Protein AF-G5AET8-F1 (afdb_monomer_lite)

Structure (mmCIF, N/CA/C/O backbone):
data_AF-G5AET8-F1
#
_entry.id   AF-G5AET8-F1
#
loop_
_atom_site.group_PDB
_atom_site.id
_atom_site.type_symbol
_atom_site.label_atom_id
_atom_site.label_alt_id
_atom_site.label_comp_id
_atom_site.label_asym_id
_atom_site.label_entity_id
_atom_site.label_seq_id
_atom_site.pdbx_PDB_ins_code
_atom_site.Cartn_x
_atom_site.Cartn_y
_atom_site.Cartn_z
_atom_site.occupancy
_atom_site.B_iso_or_equiv
_atom_site.auth_seq_id
_atom_site.auth_comp_id
_atom_site.auth_asym_id
_atom_site.auth_atom_id
_atom_site.pdbx_PDB_model_num
ATOM 1 N N . MET A 1 1 ? -3.657 -6.589 -42.536 1.00 40.81 1 MET A N 1
ATOM 2 C CA . MET A 1 1 ? -3.939 -7.760 -41.669 1.00 40.81 1 MET A CA 1
ATOM 3 C C . MET A 1 1 ? -3.856 -7.357 -40.184 1.00 40.81 1 MET A C 1
ATOM 5 O O . MET A 1 1 ? -2.812 -7.554 -39.575 1.00 40.81 1 MET A O 1
ATOM 9 N N . PRO A 1 2 ? -4.898 -6.739 -39.590 1.00 45.25 2 PRO A N 1
ATOM 10 C CA . PRO A 1 2 ? -4.866 -6.228 -38.204 1.00 45.25 2 PRO A CA 1
ATOM 11 C C . PRO A 1 2 ? -5.333 -7.234 -37.127 1.00 45.25 2 PRO A C 1
ATOM 13 O O . PRO A 1 2 ? -5.100 -7.011 -35.943 1.00 45.25 2 PRO A O 1
ATOM 16 N N . GLY A 1 3 ? -5.983 -8.340 -37.514 1.00 39.97 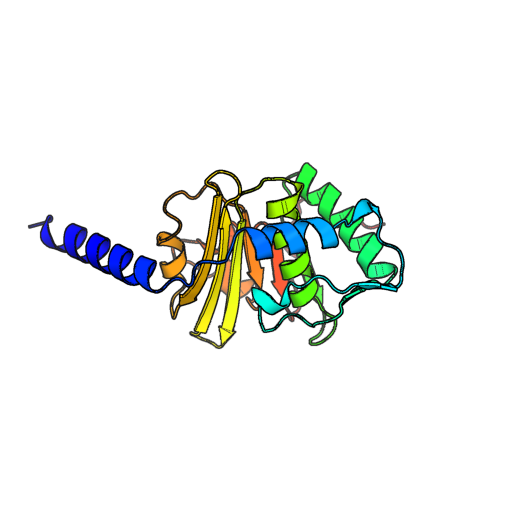3 GLY A N 1
ATOM 17 C CA . GLY A 1 3 ? -6.667 -9.253 -36.582 1.00 39.97 3 GLY A CA 1
ATOM 18 C C . GLY A 1 3 ? -5.764 -10.168 -35.743 1.00 39.97 3 GLY A C 1
ATOM 19 O O . GLY A 1 3 ? -6.129 -10.523 -34.630 1.00 39.97 3 GLY A O 1
ATOM 20 N N . GLN A 1 4 ? -4.559 -10.507 -36.215 1.00 39.38 4 GLN A N 1
ATOM 21 C CA . GLN A 1 4 ? -3.682 -11.471 -35.523 1.00 39.38 4 GLN A CA 1
ATOM 22 C C . GLN A 1 4 ? -2.897 -10.879 -34.339 1.00 39.38 4 GLN A C 1
ATOM 24 O O . GLN A 1 4 ? -2.521 -11.615 -33.429 1.00 39.38 4 GLN A O 1
ATOM 29 N N . LYS A 1 5 ? -2.646 -9.559 -34.318 1.00 43.19 5 LYS A N 1
ATOM 30 C CA . LYS A 1 5 ? -1.964 -8.907 -33.183 1.00 43.19 5 LYS A CA 1
ATOM 31 C C . LYS A 1 5 ? -2.880 -8.798 -31.965 1.00 43.19 5 LYS A C 1
ATOM 33 O O . LYS A 1 5 ? -2.444 -9.115 -30.869 1.00 43.19 5 LYS A O 1
ATOM 38 N N . LYS A 1 6 ? -4.149 -8.429 -32.173 1.00 44.41 6 LYS A N 1
ATOM 39 C CA . LYS A 1 6 ? -5.130 -8.233 -31.096 1.00 44.41 6 LYS A CA 1
ATOM 40 C C . LYS A 1 6 ? -5.422 -9.536 -30.336 1.00 44.41 6 LYS A C 1
ATOM 42 O O . LYS A 1 6 ? -5.363 -9.562 -29.115 1.00 44.41 6 LYS A O 1
ATOM 47 N N . GLN A 1 7 ? -5.572 -10.638 -31.072 1.00 40.78 7 GLN A N 1
ATOM 48 C CA . GLN A 1 7 ? -5.810 -11.970 -30.505 1.00 40.78 7 GLN A CA 1
ATOM 49 C C . GLN A 1 7 ? -4.605 -12.515 -29.717 1.00 40.78 7 GLN A C 1
ATOM 51 O O . GLN A 1 7 ? -4.780 -13.137 -28.676 1.00 40.78 7 GLN A O 1
ATOM 56 N N . ARG A 1 8 ? -3.366 -12.249 -30.163 1.00 44.66 8 ARG A N 1
ATOM 57 C CA . ARG A 1 8 ? -2.155 -12.627 -29.408 1.00 44.66 8 ARG A CA 1
ATOM 58 C C . ARG A 1 8 ? -2.016 -11.854 -28.096 1.00 44.66 8 ARG A C 1
ATOM 60 O O . ARG A 1 8 ? -1.561 -12.435 -27.116 1.00 44.66 8 ARG A O 1
ATOM 67 N N . THR A 1 9 ? -2.395 -10.577 -28.074 1.00 52.69 9 THR A N 1
ATOM 68 C CA . THR A 1 9 ? -2.356 -9.748 -26.861 1.00 52.69 9 THR A CA 1
ATOM 69 C C . THR A 1 9 ? -3.406 -10.194 -25.845 1.00 52.69 9 THR A C 1
ATOM 71 O O . THR A 1 9 ? -3.076 -10.334 -24.674 1.00 52.69 9 THR A O 1
ATOM 74 N N . GLU A 1 10 ? -4.625 -10.507 -26.290 1.00 48.72 10 GLU A N 1
ATOM 75 C CA . GLU A 1 10 ? -5.706 -10.997 -25.420 1.00 48.72 10 GLU A CA 1
ATOM 76 C C . GLU A 1 10 ? -5.388 -12.378 -24.822 1.00 48.72 10 GLU A C 1
ATOM 78 O O . GLU A 1 10 ? -5.569 -12.590 -23.625 1.00 48.72 10 GLU A O 1
ATOM 83 N N . VAL A 1 11 ? -4.827 -13.301 -25.614 1.00 48.62 11 VAL A N 1
ATOM 84 C CA . VAL A 1 11 ? -4.415 -14.629 -25.124 1.00 48.62 11 VAL A CA 1
ATOM 85 C C . VAL A 1 11 ? -3.230 -14.526 -24.157 1.00 48.62 11 VAL A C 1
ATOM 87 O O . VAL A 1 11 ? -3.224 -15.197 -23.129 1.00 48.62 11 VAL A O 1
ATOM 90 N N . ALA A 1 12 ? -2.247 -13.661 -24.432 1.00 53.34 12 ALA A N 1
ATOM 91 C CA . ALA A 1 12 ? -1.137 -13.421 -23.510 1.00 53.34 12 ALA A CA 1
ATOM 92 C C . ALA A 1 12 ? -1.619 -12.804 -22.188 1.00 53.34 12 ALA A C 1
ATOM 94 O O . ALA A 1 12 ? -1.200 -13.265 -21.134 1.00 53.34 12 ALA A O 1
ATOM 95 N N . GLN A 1 13 ? -2.545 -11.839 -22.235 1.00 52.84 13 GLN A N 1
ATOM 96 C CA . GLN A 1 13 ? -3.170 -11.241 -21.049 1.00 52.84 13 GLN A CA 1
ATOM 97 C C . GLN A 1 13 ? -3.986 -12.260 -20.243 1.00 52.84 13 GLN A C 1
ATOM 99 O O . GLN A 1 13 ? -3.925 -12.250 -19.017 1.00 52.84 13 GLN A O 1
ATOM 104 N N . GLN A 1 14 ? -4.698 -13.180 -20.902 1.00 53.31 14 GLN A N 1
ATOM 105 C CA . GLN A 1 14 ? -5.440 -14.253 -20.231 1.00 53.31 14 GLN A CA 1
ATOM 106 C C . GLN A 1 14 ? -4.521 -15.281 -19.558 1.00 53.31 14 GLN A C 1
ATOM 108 O O . GLN A 1 14 ? -4.768 -15.655 -18.414 1.00 53.31 14 GLN A O 1
ATOM 113 N N . VAL A 1 15 ? -3.441 -15.708 -20.220 1.00 54.47 15 VAL A N 1
ATOM 114 C CA . VAL A 1 15 ? -2.430 -16.606 -19.623 1.00 54.47 15 VAL A CA 1
ATOM 115 C C . VAL A 1 15 ? -1.699 -15.908 -18.475 1.00 54.47 15 VAL A C 1
ATOM 117 O O . VAL A 1 15 ? -1.420 -16.501 -17.436 1.00 54.47 15 VAL A O 1
ATOM 120 N N . GLU A 1 16 ? -1.432 -14.614 -18.620 1.00 55.31 16 GLU A N 1
ATOM 121 C CA . GLU A 1 16 ? -0.826 -13.810 -17.571 1.00 55.31 16 GLU A CA 1
ATOM 122 C C . GLU A 1 16 ? -1.753 -13.550 -16.380 1.00 55.31 16 GLU A C 1
ATOM 124 O O . GLU A 1 16 ? -1.252 -13.422 -15.261 1.00 55.31 16 GLU A O 1
ATOM 129 N N . ALA A 1 17 ? -3.068 -13.472 -16.584 1.00 55.09 17 ALA A N 1
ATOM 130 C CA . ALA A 1 17 ? -4.051 -13.399 -15.507 1.00 55.09 17 ALA A CA 1
ATOM 131 C C . ALA A 1 17 ? -4.153 -14.728 -14.733 1.00 55.09 17 ALA A C 1
ATOM 133 O O . ALA A 1 17 ? -4.366 -14.712 -13.525 1.00 55.09 17 ALA A O 1
ATOM 134 N N . GLN A 1 18 ? -3.913 -15.871 -15.390 1.00 56.03 18 GLN A N 1
ATOM 135 C CA . GLN A 1 18 ? -3.878 -17.196 -14.746 1.00 56.03 18 GLN A CA 1
ATOM 136 C C . GLN A 1 18 ? -2.673 -17.402 -13.808 1.00 56.03 18 GLN A C 1
ATOM 138 O O . GLN A 1 18 ? -2.712 -18.282 -12.956 1.00 56.03 18 GLN A O 1
ATOM 143 N N . LEU A 1 19 ? -1.614 -16.592 -13.930 1.00 69.19 19 LEU A N 1
ATOM 144 C CA . LEU A 1 19 ? -0.435 -16.624 -13.047 1.00 69.19 19 LEU A CA 1
ATOM 145 C C . LEU A 1 19 ? -0.600 -15.773 -11.774 1.00 69.19 19 LEU A C 1
ATOM 147 O O . LEU A 1 19 ? 0.341 -15.658 -10.986 1.00 69.19 19 LEU A O 1
ATOM 151 N N . ALA A 1 20 ? -1.760 -15.146 -11.578 1.00 84.75 20 ALA A N 1
ATOM 152 C CA . ALA A 1 20 ? -2.071 -14.452 -10.339 1.00 84.75 20 ALA A CA 1
ATOM 153 C C . ALA A 1 20 ? -2.437 -15.466 -9.245 1.00 84.75 20 ALA A C 1
ATOM 155 O O . ALA A 1 20 ? -3.256 -16.359 -9.449 1.00 84.75 20 ALA A O 1
ATOM 156 N N . THR A 1 21 ? -1.842 -15.315 -8.066 1.00 91.31 21 THR A N 1
ATOM 157 C CA . THR A 1 21 ? -2.217 -16.075 -6.877 1.00 91.31 21 THR A CA 1
ATOM 158 C C . THR A 1 21 ? -3.449 -15.416 -6.256 1.00 91.31 21 THR A C 1
ATOM 160 O O . THR A 1 21 ? -3.339 -14.272 -5.799 1.00 91.31 21 THR A O 1
ATOM 163 N N . PRO A 1 22 ? -4.619 -16.081 -6.243 1.00 93.06 22 PRO A N 1
ATOM 164 C CA . PRO A 1 22 ? -5.791 -15.557 -5.557 1.00 93.06 22 PRO A CA 1
ATOM 165 C C . PRO A 1 22 ? -5.533 -15.491 -4.050 1.00 93.06 22 PRO A C 1
ATOM 167 O O . PRO A 1 22 ? -4.793 -16.304 -3.497 1.00 93.06 22 PRO A O 1
ATOM 170 N N . ILE A 1 23 ? -6.146 -14.515 -3.391 1.00 95.31 23 ILE A N 1
ATOM 171 C CA . ILE A 1 23 ? -6.104 -14.356 -1.939 1.00 95.31 23 ILE A CA 1
ATOM 172 C C . ILE A 1 23 ? -7.475 -14.729 -1.387 1.00 95.31 23 ILE A C 1
ATOM 174 O O . ILE A 1 23 ? -8.503 -14.266 -1.880 1.00 95.31 23 ILE A O 1
ATOM 178 N N . GLU A 1 24 ? -7.489 -15.553 -0.346 1.00 95.25 24 GLU A N 1
ATOM 179 C CA . GLU A 1 24 ? -8.723 -16.010 0.282 1.00 95.25 24 GLU A CA 1
ATOM 180 C C . GLU A 1 24 ? -9.470 -14.860 0.974 1.00 95.25 24 GLU A C 1
ATOM 182 O O . GLU A 1 24 ? -8.889 -14.025 1.677 1.00 95.25 24 GLU A O 1
ATOM 187 N N . HIS A 1 25 ? -10.797 -14.847 0.829 1.00 93.38 25 HIS A N 1
ATOM 188 C CA . HIS A 1 25 ? -11.662 -13.846 1.462 1.00 93.38 25 HIS A CA 1
ATOM 189 C C . HIS A 1 25 ? -11.550 -13.839 2.989 1.00 93.38 25 HIS A C 1
ATOM 191 O O . HIS A 1 25 ? -11.683 -12.784 3.613 1.00 93.38 25 HIS A O 1
ATOM 197 N N . GLU A 1 26 ? -11.294 -14.995 3.602 1.00 95.88 26 GLU A N 1
ATOM 198 C CA . GLU A 1 26 ? -11.101 -15.107 5.047 1.00 95.88 26 GLU A CA 1
ATOM 199 C C . GLU A 1 26 ? -9.831 -14.377 5.507 1.00 95.88 26 GLU A C 1
ATOM 201 O O . GLU A 1 26 ? -9.866 -13.639 6.499 1.00 95.88 26 GLU A O 1
ATOM 206 N N . THR A 1 27 ? -8.735 -14.494 4.747 1.00 96.00 27 THR A N 1
ATOM 207 C CA . THR A 1 27 ? -7.497 -13.742 4.994 1.00 96.00 27 THR A CA 1
ATOM 208 C C . THR A 1 27 ? -7.760 -12.241 4.913 1.00 96.00 27 THR A C 1
ATOM 210 O O . THR A 1 27 ? -7.412 -11.500 5.834 1.00 96.00 27 THR A O 1
ATOM 213 N N . ILE A 1 28 ? -8.445 -11.789 3.857 1.00 96.62 28 ILE A N 1
ATOM 214 C CA . ILE A 1 28 ? -8.802 -10.376 3.672 1.00 96.62 28 ILE A CA 1
ATOM 215 C C . ILE A 1 28 ? -9.686 -9.861 4.812 1.00 96.62 28 ILE A C 1
ATOM 217 O O . ILE A 1 28 ? -9.427 -8.792 5.364 1.00 96.62 28 ILE A O 1
ATOM 221 N N . SER A 1 29 ? -10.695 -10.635 5.212 1.00 95.06 29 SER A N 1
ATOM 222 C CA . SER A 1 29 ? -11.614 -10.278 6.298 1.00 95.06 29 SER A CA 1
ATOM 223 C C . SER A 1 29 ? -10.900 -10.177 7.646 1.00 95.06 29 SER A C 1
ATOM 225 O O . SER A 1 29 ? -11.206 -9.303 8.458 1.00 95.06 29 SER A O 1
ATOM 227 N N . THR A 1 30 ? -9.921 -11.051 7.885 1.00 96.25 30 THR A N 1
ATOM 228 C CA . THR A 1 30 ? -9.089 -11.016 9.092 1.00 96.25 30 THR A CA 1
ATOM 229 C C . THR A 1 30 ? -8.198 -9.779 9.117 1.00 96.25 30 THR A C 1
ATOM 231 O O . THR A 1 30 ? -8.169 -9.075 10.127 1.00 96.25 30 THR A O 1
ATOM 234 N N . ILE A 1 31 ? -7.543 -9.454 7.996 1.00 96.88 31 ILE A N 1
ATOM 235 C CA . ILE A 1 31 ? -6.739 -8.231 7.873 1.00 96.88 31 ILE A CA 1
ATOM 236 C C . ILE A 1 31 ? -7.616 -6.993 8.089 1.00 96.88 31 ILE A C 1
ATOM 238 O O . ILE A 1 31 ? -7.249 -6.130 8.880 1.00 96.88 31 ILE A O 1
ATOM 242 N N . ALA A 1 32 ? -8.794 -6.920 7.461 1.00 95.38 32 ALA A N 1
ATOM 243 C CA . ALA A 1 32 ? -9.723 -5.797 7.615 1.00 95.38 32 ALA A CA 1
ATOM 244 C C . ALA A 1 32 ? -10.143 -5.582 9.078 1.00 95.38 32 ALA A C 1
ATOM 246 O O . ALA A 1 32 ? -10.196 -4.454 9.560 1.00 95.38 32 ALA A O 1
ATOM 247 N N . ARG A 1 33 ? -10.401 -6.664 9.821 1.00 94.75 33 ARG A N 1
ATOM 248 C CA . ARG A 1 33 ? -10.755 -6.580 11.245 1.00 94.75 33 ARG A CA 1
ATOM 249 C C . ARG A 1 33 ? -9.612 -6.017 12.092 1.00 94.75 33 ARG A C 1
ATOM 251 O O . ARG A 1 33 ? -9.856 -5.214 12.990 1.00 94.75 33 ARG A O 1
ATOM 258 N N . ASN A 1 34 ? -8.380 -6.431 11.802 1.00 94.50 34 ASN A N 1
ATOM 259 C CA . ASN A 1 34 ? -7.192 -6.014 12.550 1.00 94.50 34 ASN A CA 1
ATOM 260 C C . ASN A 1 34 ? -6.712 -4.604 12.152 1.00 94.50 34 ASN A C 1
ATOM 262 O O . ASN A 1 34 ? -6.101 -3.902 12.959 1.00 94.50 34 ASN A O 1
ATOM 266 N N . LEU A 1 35 ? -7.018 -4.159 10.929 1.00 93.94 35 LEU A N 1
ATOM 267 C CA . LEU A 1 35 ? -6.616 -2.870 10.357 1.00 93.94 35 LEU A CA 1
ATOM 268 C C . LEU A 1 35 ? -7.522 -1.698 10.783 1.00 93.94 35 LEU A C 1
ATOM 270 O O . LEU A 1 35 ? -7.755 -0.753 10.032 1.00 93.94 35 LEU A O 1
ATOM 274 N N . ASN A 1 36 ? -8.010 -1.702 12.021 1.00 88.94 36 ASN A N 1
ATOM 275 C CA . ASN A 1 36 ? -8.843 -0.615 12.522 1.00 88.94 36 ASN A CA 1
ATOM 276 C C . ASN A 1 36 ? -8.005 0.598 12.965 1.00 88.94 36 ASN A C 1
ATOM 278 O O . ASN A 1 36 ? -7.758 0.806 14.152 1.00 88.94 36 ASN A O 1
ATOM 282 N N . LEU A 1 37 ? -7.578 1.413 11.997 1.00 88.19 37 LEU A N 1
ATOM 283 C CA . LEU A 1 37 ? -6.730 2.587 12.240 1.00 88.19 37 LEU A CA 1
ATOM 284 C C . LEU A 1 37 ? -7.356 3.630 13.194 1.00 88.19 37 LEU A C 1
ATOM 286 O O . LEU A 1 37 ? -6.624 4.452 13.742 1.00 88.19 37 LEU A O 1
ATOM 290 N N . ASP A 1 38 ? -8.677 3.619 13.410 1.00 82.69 38 ASP A N 1
ATOM 291 C CA . ASP A 1 38 ? -9.359 4.562 14.314 1.00 82.69 38 ASP A CA 1
ATOM 292 C C . ASP A 1 38 ? -9.128 4.258 15.794 1.00 82.69 38 ASP A C 1
ATOM 294 O O . ASP A 1 38 ? -9.184 5.158 16.631 1.00 82.69 38 ASP A O 1
ATOM 298 N N . THR A 1 39 ? -8.845 3.000 16.125 1.00 87.25 39 THR A N 1
ATOM 299 C CA . THR A 1 39 ? -8.629 2.562 17.509 1.00 87.25 39 THR A CA 1
ATOM 300 C C . THR A 1 39 ? -7.152 2.476 17.872 1.00 87.25 39 THR A C 1
ATOM 302 O O . THR A 1 39 ? -6.811 2.082 18.986 1.00 87.25 39 THR A O 1
ATOM 305 N N . TRP A 1 40 ? -6.259 2.794 16.935 1.00 92.06 40 TRP A N 1
ATOM 306 C CA . TRP A 1 40 ? -4.829 2.639 17.145 1.00 92.06 40 TRP A CA 1
ATOM 307 C C . TRP A 1 40 ? -4.281 3.663 18.138 1.00 92.06 40 TRP A C 1
ATOM 309 O O . TRP A 1 40 ? -4.510 4.869 18.041 1.00 92.06 40 TRP A O 1
ATOM 319 N N . GLN A 1 41 ? -3.487 3.153 19.073 1.00 92.56 41 GLN A N 1
ATOM 320 C CA . GLN A 1 41 ? -2.624 3.920 19.962 1.00 92.56 41 GLN A CA 1
ATOM 321 C C . GLN A 1 41 ? -1.164 3.557 19.673 1.00 92.56 41 GLN A C 1
ATOM 323 O O . GLN A 1 41 ? -0.879 2.707 18.828 1.00 92.56 41 GLN A O 1
ATOM 328 N N . VAL A 1 42 ? -0.224 4.204 20.361 1.00 93.50 42 VAL A N 1
ATOM 329 C CA . VAL A 1 42 ? 1.184 3.799 20.280 1.00 93.50 42 VAL A CA 1
ATOM 330 C C . VAL A 1 42 ? 1.309 2.365 20.792 1.00 93.50 42 VAL A C 1
ATOM 332 O O . VAL A 1 42 ? 0.909 2.082 21.920 1.00 93.50 42 VAL A O 1
ATOM 335 N N . GLY A 1 43 ? 1.842 1.464 19.968 1.00 93.38 43 GLY A N 1
ATOM 336 C CA . GLY A 1 43 ? 1.906 0.046 20.311 1.00 93.38 43 GLY A CA 1
ATOM 337 C C . GLY A 1 43 ? 2.140 -0.878 19.120 1.00 93.38 43 GLY A C 1
ATOM 338 O O . GLY A 1 43 ? 2.227 -0.439 17.974 1.00 93.38 43 GLY A O 1
ATOM 339 N N . GLY A 1 44 ? 2.275 -2.170 19.422 1.00 93.44 44 GLY A N 1
ATOM 340 C CA . GLY A 1 44 ? 2.444 -3.235 18.436 1.00 93.44 44 GLY A CA 1
ATOM 341 C C . GLY A 1 44 ? 1.111 -3.850 18.015 1.00 93.44 44 GLY A C 1
ATOM 342 O O . GLY A 1 44 ? 0.273 -4.150 18.862 1.00 93.44 44 GLY A O 1
ATOM 343 N N . PHE A 1 45 ? 0.945 -4.085 16.715 1.00 93.69 45 PHE A N 1
ATOM 344 C CA . PHE A 1 45 ? -0.254 -4.671 16.120 1.00 93.69 45 PHE A CA 1
ATOM 345 C C . PHE A 1 45 ? 0.108 -5.877 15.252 1.00 93.69 45 PHE A C 1
ATOM 347 O O . PHE A 1 45 ? 0.957 -5.772 14.365 1.00 93.69 45 PHE A O 1
ATOM 354 N N . ALA A 1 46 ? -0.564 -7.007 15.477 1.00 94.31 46 ALA A N 1
ATOM 355 C CA . ALA A 1 46 ? -0.510 -8.169 14.596 1.00 94.31 46 ALA A CA 1
ATOM 356 C C . ALA A 1 46 ? -1.595 -8.029 13.525 1.00 94.31 46 ALA A C 1
ATOM 358 O O . ALA A 1 46 ? -2.779 -8.233 13.786 1.00 94.31 46 ALA A O 1
ATOM 359 N N . LEU A 1 47 ? -1.193 -7.634 12.318 1.00 95.06 47 LEU A N 1
ATOM 360 C CA . LEU A 1 47 ? -2.144 -7.293 11.255 1.00 95.06 47 LEU A CA 1
ATOM 361 C C . LEU A 1 47 ? -2.446 -8.460 10.313 1.00 95.06 47 LEU A C 1
ATOM 363 O O . LEU A 1 47 ? -3.447 -8.417 9.608 1.00 95.06 47 LEU A O 1
ATOM 367 N N . GLY A 1 48 ? -1.595 -9.490 10.283 1.00 94.75 48 GLY A N 1
ATOM 368 C CA . GLY A 1 48 ? -1.730 -10.620 9.352 1.00 94.75 48 GLY A CA 1
ATOM 369 C C . GLY A 1 48 ? -1.429 -10.268 7.889 1.00 94.75 48 GLY A C 1
ATOM 370 O O . GLY A 1 48 ? -1.648 -11.083 7.001 1.00 94.75 48 GLY A O 1
ATOM 371 N N . ILE A 1 49 ? -0.910 -9.065 7.615 1.00 96.00 49 ILE A N 1
ATOM 372 C CA . ILE A 1 49 ? -0.612 -8.596 6.252 1.00 96.00 49 ILE A CA 1
ATOM 373 C C . ILE A 1 49 ? 0.492 -9.438 5.593 1.00 96.00 49 ILE A C 1
ATOM 375 O O . ILE A 1 49 ? 0.472 -9.618 4.378 1.00 96.00 49 ILE A O 1
ATOM 379 N N . HIS A 1 50 ? 1.403 -10.020 6.376 1.00 93.88 50 HIS A N 1
ATOM 380 C CA . HIS A 1 50 ? 2.458 -10.906 5.874 1.00 93.88 50 HIS A CA 1
ATOM 381 C C . HIS A 1 50 ? 1.916 -12.127 5.101 1.00 93.88 50 HIS A C 1
ATOM 383 O O . HIS A 1 50 ? 2.605 -12.656 4.232 1.00 93.88 50 HIS A O 1
ATOM 389 N N . HIS A 1 51 ? 0.664 -12.542 5.347 1.00 93.38 51 HIS A N 1
ATOM 390 C CA . HIS A 1 51 ? 0.010 -13.620 4.596 1.00 93.38 51 HIS A CA 1
ATOM 391 C C . HIS A 1 51 ? -0.275 -13.262 3.130 1.00 93.38 51 HIS A C 1
ATOM 393 O O . HIS A 1 51 ? -0.381 -14.155 2.295 1.00 93.38 51 HIS A O 1
ATOM 399 N N . ILE A 1 52 ? -0.390 -11.971 2.805 1.00 93.44 52 ILE A N 1
ATOM 400 C CA . ILE A 1 52 ? -0.662 -11.488 1.439 1.00 93.44 52 ILE A CA 1
ATOM 401 C C . ILE A 1 52 ? 0.510 -10.697 0.857 1.00 93.44 52 ILE A C 1
ATOM 403 O O . ILE A 1 52 ? 0.675 -10.626 -0.358 1.00 93.44 52 ILE A O 1
ATOM 407 N N . GLU A 1 53 ? 1.343 -10.123 1.720 1.00 91.38 53 GLU A N 1
ATOM 408 C CA . GLU A 1 53 ? 2.543 -9.384 1.370 1.00 91.38 53 GLU A CA 1
ATOM 409 C C . GLU A 1 53 ? 3.709 -9.891 2.232 1.00 91.38 53 GLU A C 1
ATOM 411 O O . GLU A 1 53 ? 3.963 -9.331 3.296 1.00 91.38 53 GLU A O 1
ATOM 416 N N . PRO A 1 54 ? 4.436 -10.937 1.790 1.00 87.50 54 PRO A N 1
ATOM 417 C CA . PRO A 1 54 ? 5.451 -11.624 2.599 1.00 87.50 54 PRO A CA 1
ATOM 418 C C . PRO A 1 54 ? 6.593 -10.742 3.113 1.00 87.50 54 PRO A C 1
ATOM 420 O O . PRO A 1 54 ? 7.291 -11.115 4.047 1.00 87.50 54 PRO A O 1
ATOM 423 N N . SER A 1 55 ? 6.820 -9.585 2.487 1.00 85.50 55 SER A N 1
ATOM 424 C CA . SER A 1 55 ? 7.829 -8.621 2.944 1.00 85.50 55 SER A CA 1
ATOM 425 C C . SER A 1 55 ? 7.350 -7.722 4.092 1.00 85.50 55 SER A C 1
ATOM 427 O O . SER A 1 55 ? 8.147 -6.971 4.656 1.00 85.50 55 SER A O 1
ATOM 429 N N . PHE A 1 56 ? 6.059 -7.762 4.428 1.00 90.38 56 PHE A N 1
ATOM 430 C CA . PHE A 1 56 ? 5.488 -7.019 5.542 1.00 90.38 56 PHE A CA 1
ATOM 431 C C . PHE A 1 56 ? 5.799 -7.731 6.872 1.00 90.38 56 PHE A C 1
ATOM 433 O O . PHE A 1 56 ? 5.714 -8.955 6.931 1.00 90.38 56 PHE A O 1
ATOM 440 N N . PRO A 1 57 ? 6.147 -7.002 7.948 1.00 89.94 57 PRO A N 1
ATOM 441 C CA . PRO A 1 57 ? 6.492 -7.621 9.227 1.00 89.94 57 PRO A CA 1
ATOM 442 C C . PRO A 1 57 ? 5.287 -8.285 9.911 1.00 89.94 57 PRO A C 1
ATOM 444 O O . PRO A 1 57 ? 4.158 -7.805 9.807 1.00 89.94 57 PRO A O 1
ATOM 447 N N . ASP A 1 58 ? 5.535 -9.329 10.707 1.00 90.62 58 ASP A N 1
ATOM 448 C CA . ASP A 1 58 ? 4.492 -9.992 11.509 1.00 90.62 58 ASP A CA 1
ATOM 449 C C . ASP A 1 58 ? 3.809 -9.030 12.493 1.00 90.62 58 ASP A C 1
ATOM 451 O O . ASP A 1 58 ? 2.594 -9.088 12.703 1.00 90.62 58 ASP A O 1
ATOM 455 N N . TRP A 1 59 ? 4.601 -8.108 13.050 1.00 92.12 59 TRP A N 1
ATOM 456 C CA . TRP A 1 59 ? 4.166 -7.079 13.985 1.00 92.12 59 TRP A CA 1
ATOM 457 C C . TRP A 1 59 ? 4.508 -5.688 13.461 1.00 92.12 59 TRP A C 1
ATOM 459 O O . TRP A 1 59 ? 5.657 -5.388 13.134 1.00 92.12 59 TRP A O 1
ATOM 469 N N . PHE A 1 60 ? 3.512 -4.809 13.441 1.00 92.38 60 PHE A N 1
ATOM 470 C CA . PHE A 1 60 ? 3.683 -3.402 13.112 1.00 92.38 60 PHE A CA 1
ATOM 471 C C . PHE A 1 60 ? 3.677 -2.557 14.386 1.00 92.38 60 PHE A C 1
ATOM 473 O O . PHE A 1 60 ? 2.698 -2.573 15.127 1.00 92.38 60 PHE A O 1
ATOM 480 N N . TYR A 1 61 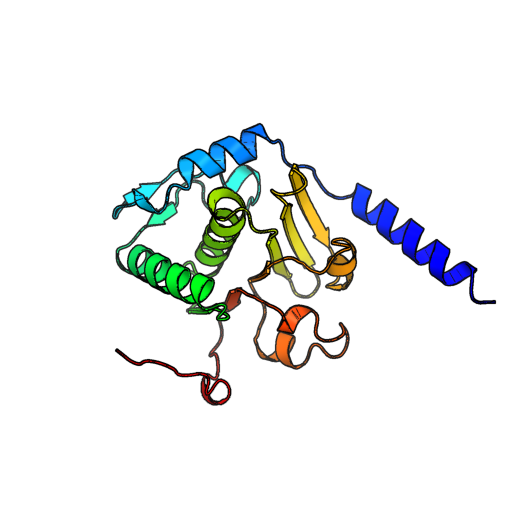? 4.745 -1.800 14.641 1.00 92.44 61 TYR A N 1
ATOM 481 C CA . TYR A 1 61 ? 4.806 -0.888 15.783 1.00 92.44 61 TYR A CA 1
ATOM 482 C C . TYR A 1 61 ? 4.418 0.534 15.364 1.00 92.44 61 TYR A C 1
ATOM 484 O O . TYR A 1 61 ? 5.207 1.234 14.724 1.00 92.44 61 TYR A O 1
ATOM 492 N N . ALA A 1 62 ? 3.216 0.977 15.737 1.00 92.50 62 ALA A N 1
ATOM 493 C CA . ALA A 1 62 ? 2.763 2.336 15.471 1.00 92.50 62 ALA A CA 1
ATOM 494 C C . ALA A 1 62 ? 3.390 3.310 16.474 1.00 92.50 62 ALA A C 1
ATOM 496 O O . ALA A 1 62 ? 3.240 3.165 17.690 1.00 92.50 62 ALA A O 1
ATOM 497 N N . ARG A 1 63 ? 4.073 4.334 15.957 1.00 92.00 63 ARG A N 1
ATOM 498 C CA . ARG A 1 63 ? 4.592 5.457 16.749 1.00 92.00 63 ARG A CA 1
ATOM 499 C C . ARG A 1 63 ? 3.655 6.652 16.647 1.00 92.00 63 ARG A C 1
ATOM 501 O O . ARG A 1 63 ? 2.769 6.684 15.795 1.00 92.00 63 ARG A O 1
ATOM 508 N N . LYS A 1 64 ? 3.875 7.668 17.481 1.00 92.38 64 LYS A N 1
ATOM 509 C CA . LYS A 1 64 ? 3.085 8.904 17.438 1.00 92.38 64 LYS A CA 1
ATOM 510 C C . LYS A 1 64 ? 3.123 9.543 16.044 1.00 92.38 64 LYS A C 1
ATOM 512 O O . LYS A 1 64 ? 2.081 9.894 15.505 1.00 92.38 64 LYS A O 1
ATOM 517 N N . GLU A 1 65 ? 4.301 9.583 15.431 1.00 89.88 65 GLU A N 1
ATOM 518 C CA . GLU A 1 65 ? 4.520 10.105 14.081 1.00 89.88 65 GLU A CA 1
ATOM 519 C C . GLU A 1 65 ? 3.718 9.319 13.037 1.00 89.88 65 GLU A C 1
ATOM 521 O O . GLU A 1 65 ? 3.135 9.906 12.131 1.00 89.88 65 GLU A O 1
ATOM 526 N N . THR A 1 66 ? 3.626 7.993 13.185 1.00 90.00 66 THR A N 1
ATOM 527 C CA . THR A 1 66 ? 2.802 7.140 12.318 1.00 90.00 66 THR A CA 1
ATOM 528 C C . THR A 1 66 ? 1.328 7.523 12.408 1.00 90.00 66 THR A C 1
ATOM 530 O O . THR A 1 66 ? 0.666 7.666 11.384 1.00 90.00 66 THR A O 1
ATOM 533 N N . LEU A 1 67 ? 0.814 7.708 13.626 1.00 92.19 67 LEU A N 1
ATOM 534 C CA . LEU A 1 67 ? -0.585 8.081 13.847 1.00 92.19 67 LEU A CA 1
ATOM 535 C C . LEU A 1 67 ? -0.894 9.464 13.258 1.00 92.19 67 LEU A C 1
ATOM 537 O O . LEU A 1 67 ? -1.958 9.664 12.673 1.00 92.19 67 LEU A O 1
ATOM 541 N N . ASP A 1 68 ? 0.040 10.408 13.365 1.00 91.69 68 ASP A N 1
ATOM 542 C CA . ASP A 1 68 ? -0.111 11.744 12.787 1.00 91.69 68 ASP A CA 1
ATOM 543 C C . ASP A 1 68 ? -0.046 11.719 11.248 1.00 91.69 68 ASP A C 1
ATOM 545 O O . ASP A 1 68 ? -0.863 12.370 10.590 1.00 91.69 68 ASP A O 1
ATOM 549 N N . LEU A 1 69 ? 0.823 10.889 10.659 1.00 90.12 69 LEU A N 1
ATOM 550 C CA . LEU A 1 69 ? 0.857 10.652 9.210 1.00 90.12 69 LEU A CA 1
ATOM 551 C C . LEU A 1 69 ? -0.435 10.011 8.693 1.00 90.12 69 LEU A C 1
ATOM 553 O O . LEU A 1 69 ? -0.939 10.429 7.653 1.00 90.12 69 LEU A O 1
ATOM 557 N N . ILE A 1 70 ? -1.010 9.043 9.416 1.00 90.25 70 ILE A N 1
ATOM 558 C CA . ILE A 1 70 ? -2.297 8.423 9.056 1.00 90.25 70 ILE A CA 1
ATOM 559 C C . ILE A 1 70 ? -3.412 9.479 9.012 1.00 90.25 70 ILE A C 1
ATOM 561 O O . ILE A 1 70 ? -4.227 9.483 8.085 1.00 90.25 70 ILE A O 1
ATOM 565 N N . LYS A 1 71 ? -3.447 10.407 9.979 1.00 89.12 71 LYS A N 1
ATOM 566 C CA . LYS A 1 71 ? -4.425 11.510 9.990 1.00 89.12 71 LYS A CA 1
ATOM 567 C C . LYS A 1 71 ? -4.256 12.428 8.781 1.00 89.12 71 LYS A C 1
ATOM 569 O O . LYS A 1 71 ? -5.249 12.738 8.124 1.00 89.12 71 LYS A O 1
ATOM 574 N N . LEU A 1 72 ? -3.023 12.837 8.475 1.00 88.50 72 LEU A N 1
ATOM 575 C CA . LEU A 1 72 ? -2.728 13.684 7.316 1.00 88.50 72 LEU A CA 1
ATOM 576 C C . LEU A 1 72 ? -3.103 12.983 6.006 1.00 88.50 72 LEU A C 1
ATOM 578 O O . LEU A 1 72 ? -3.769 13.560 5.151 1.00 88.50 72 LEU A O 1
ATOM 582 N N . PHE A 1 73 ? -2.739 11.710 5.875 1.00 88.19 73 PHE A N 1
ATOM 583 C CA . PHE A 1 73 ? -3.076 10.903 4.713 1.00 88.19 73 PHE A CA 1
ATOM 584 C C . PHE A 1 73 ? -4.589 10.847 4.474 1.00 88.19 73 PHE A C 1
ATOM 586 O O . PHE A 1 73 ? -5.049 11.064 3.356 1.00 88.19 73 PHE A O 1
ATOM 593 N N . ARG A 1 74 ? -5.388 10.618 5.522 1.00 85.81 74 ARG A N 1
ATOM 594 C CA . ARG A 1 74 ? -6.855 10.597 5.405 1.00 85.81 74 ARG A CA 1
ATOM 595 C C . ARG A 1 74 ? -7.412 11.918 4.870 1.00 85.81 74 ARG A C 1
ATOM 597 O O . ARG A 1 74 ? -8.314 11.889 4.036 1.00 85.81 74 ARG A O 1
ATOM 604 N N . GLN A 1 75 ? -6.858 13.051 5.305 1.00 86.25 75 GLN A N 1
ATOM 605 C CA . GLN A 1 75 ? -7.228 14.369 4.780 1.00 86.25 75 GLN A CA 1
ATOM 606 C C . GLN A 1 75 ? -6.866 14.494 3.294 1.00 86.25 75 GLN A C 1
ATOM 608 O O . GLN A 1 75 ? -7.709 14.897 2.494 1.00 86.25 75 GLN A O 1
ATOM 613 N N . ASN A 1 76 ? -5.664 14.063 2.902 1.00 86.44 76 ASN A N 1
ATOM 614 C CA . ASN A 1 76 ? -5.230 14.078 1.503 1.00 86.44 76 ASN A CA 1
ATOM 615 C C . ASN A 1 76 ? -6.127 13.215 0.607 1.00 86.44 76 ASN A C 1
ATOM 617 O O . ASN A 1 76 ? -6.483 13.639 -0.490 1.00 86.44 76 ASN A O 1
ATOM 621 N N . VAL A 1 77 ? -6.538 12.032 1.077 1.00 81.75 77 VAL A N 1
ATOM 622 C CA . VAL A 1 77 ? -7.451 11.153 0.333 1.00 81.75 77 VAL A CA 1
ATOM 623 C C . VAL A 1 77 ? -8.810 11.817 0.114 1.00 81.75 77 VAL A C 1
ATOM 625 O O . VAL A 1 77 ? -9.340 11.745 -0.993 1.00 81.75 77 VAL A O 1
ATOM 628 N N . GLN A 1 78 ? -9.364 12.482 1.133 1.00 82.75 78 GLN A N 1
ATOM 629 C CA . GLN A 1 78 ? -10.625 13.230 1.009 1.00 82.75 78 GLN A CA 1
ATOM 630 C C . GLN A 1 78 ? -10.509 14.394 0.018 1.00 82.75 78 GLN A C 1
ATOM 632 O O . GLN A 1 78 ? -11.463 14.702 -0.689 1.00 82.75 78 GLN A O 1
ATOM 637 N N . GLN A 1 79 ? -9.336 15.021 -0.051 1.00 83.56 79 GLN A N 1
ATOM 638 C CA . GLN A 1 79 ? -9.046 16.139 -0.950 1.00 83.56 79 GLN A CA 1
ATOM 639 C C . GLN A 1 79 ? -8.539 15.691 -2.324 1.00 83.56 79 GLN A C 1
ATOM 641 O O . GLN A 1 79 ? -8.194 16.529 -3.154 1.00 83.56 79 GLN A O 1
ATOM 646 N N . THR A 1 80 ? -8.505 14.382 -2.593 1.00 82.44 80 THR A N 1
ATOM 647 C CA . THR A 1 80 ? -7.996 13.797 -3.843 1.00 82.44 80 THR A CA 1
ATOM 648 C C . THR A 1 80 ? -6.566 14.226 -4.188 1.00 82.44 80 THR A C 1
ATOM 650 O O . THR A 1 80 ? -6.182 14.244 -5.358 1.00 82.44 80 THR A O 1
ATOM 653 N N . PHE A 1 81 ? -5.748 14.511 -3.175 1.00 85.88 81 PHE A N 1
ATOM 654 C CA . PHE A 1 81 ? -4.329 14.794 -3.354 1.00 85.88 81 PHE A CA 1
ATOM 655 C C . PHE A 1 81 ? -3.513 13.512 -3.495 1.00 85.88 81 PHE A C 1
ATOM 657 O O . PHE A 1 81 ? -3.863 12.453 -2.960 1.00 85.88 81 PHE A O 1
ATOM 664 N N . ASN A 1 82 ? -2.405 13.618 -4.222 1.00 87.31 82 ASN A N 1
ATOM 665 C CA . ASN A 1 82 ? -1.390 12.577 -4.261 1.00 87.31 82 ASN A CA 1
ATOM 666 C C . ASN A 1 82 ? -0.506 12.720 -3.022 1.00 87.31 82 ASN A C 1
ATOM 668 O O . ASN A 1 82 ? -0.183 13.830 -2.603 1.00 87.31 82 ASN A O 1
ATOM 672 N N . THR A 1 83 ? -0.138 11.599 -2.409 1.00 89.50 83 THR A N 1
ATOM 673 C CA . THR A 1 83 ? 0.701 11.591 -1.206 1.00 89.50 83 THR A CA 1
ATOM 674 C C . THR A 1 83 ? 2.030 10.919 -1.507 1.00 89.50 83 THR A C 1
ATOM 676 O O . THR A 1 83 ? 2.065 9.783 -1.973 1.00 89.50 83 THR A O 1
ATOM 679 N N . VAL A 1 84 ? 3.128 11.611 -1.216 1.00 89.75 84 VAL A N 1
ATOM 680 C CA . VAL A 1 84 ? 4.479 11.072 -1.379 1.00 89.75 84 VAL A CA 1
ATOM 681 C C . VAL A 1 84 ? 5.133 10.941 -0.011 1.00 89.75 84 VAL A C 1
ATOM 683 O O . VAL A 1 84 ? 5.280 11.920 0.719 1.00 89.75 84 VAL A O 1
ATOM 686 N N . PHE A 1 85 ? 5.523 9.719 0.332 1.00 88.69 85 PHE A N 1
ATOM 687 C CA . PHE A 1 85 ? 6.295 9.399 1.520 1.00 88.69 85 PHE A CA 1
ATOM 688 C C . PHE A 1 85 ? 7.770 9.336 1.148 1.00 88.69 85 PHE A C 1
ATOM 690 O O . PHE A 1 85 ? 8.208 8.444 0.418 1.00 88.69 85 PHE A O 1
ATOM 697 N N . VAL A 1 86 ? 8.526 10.292 1.679 1.00 86.12 86 VAL A N 1
ATOM 698 C CA . VAL A 1 86 ? 9.968 10.415 1.474 1.00 86.12 86 VAL A CA 1
ATOM 699 C C . VAL A 1 86 ? 10.655 10.118 2.792 1.00 86.12 86 VAL A C 1
ATOM 701 O O . VAL A 1 86 ? 10.332 10.720 3.816 1.00 86.12 86 VAL A O 1
ATOM 704 N N . GLY A 1 87 ? 11.601 9.190 2.779 1.00 79.25 87 GLY A N 1
ATOM 705 C CA . GLY A 1 87 ? 12.345 8.849 3.980 1.00 79.25 87 GLY A CA 1
ATOM 706 C C . GLY A 1 87 ? 13.580 8.024 3.675 1.00 79.25 87 GLY A C 1
ATOM 707 O O . GLY A 1 87 ? 13.657 7.357 2.646 1.00 79.25 87 GLY A O 1
ATOM 708 N N . SER A 1 88 ? 14.546 8.062 4.587 1.00 77.50 88 SER A N 1
ATOM 709 C CA . SER A 1 88 ? 15.750 7.243 4.484 1.00 77.50 88 SER A CA 1
ATOM 710 C C . SER A 1 88 ? 15.404 5.747 4.445 1.00 77.50 88 SER A C 1
ATOM 712 O O . SER A 1 88 ? 14.398 5.329 5.028 1.00 77.50 88 SER A O 1
ATOM 714 N N . PRO A 1 89 ? 16.237 4.903 3.815 1.00 75.25 89 PRO A N 1
ATOM 715 C CA . PRO A 1 89 ? 16.061 3.457 3.871 1.00 75.25 89 PRO A CA 1
ATOM 716 C C . PRO A 1 89 ? 15.884 2.951 5.313 1.00 75.25 89 PRO A C 1
ATOM 718 O O . PRO A 1 89 ? 16.596 3.374 6.221 1.00 75.25 89 PRO A O 1
ATOM 721 N N . GLY A 1 90 ? 14.923 2.048 5.524 1.00 73.69 90 GLY A N 1
ATOM 722 C CA . GLY A 1 90 ? 14.679 1.415 6.827 1.00 73.69 90 GLY A CA 1
ATOM 723 C C . GLY A 1 90 ? 13.753 2.171 7.789 1.00 73.69 90 GLY A C 1
ATOM 724 O O . GLY A 1 90 ? 13.433 1.633 8.844 1.00 73.69 90 GLY A O 1
ATOM 725 N N . VAL A 1 91 ? 13.257 3.368 7.444 1.00 78.75 91 VAL A N 1
ATOM 726 C CA . VAL A 1 91 ? 12.336 4.127 8.326 1.00 78.75 91 VAL A CA 1
ATOM 727 C C . VAL A 1 91 ? 10.864 3.698 8.224 1.00 78.75 91 VAL A C 1
ATOM 729 O O . VAL A 1 91 ? 10.025 4.206 8.963 1.00 78.75 91 VAL A O 1
ATOM 732 N N . GLY A 1 92 ? 10.542 2.758 7.327 1.00 83.38 92 GLY A N 1
ATOM 733 C CA . GLY A 1 92 ? 9.207 2.157 7.214 1.00 83.38 92 GLY A CA 1
ATOM 734 C C . GLY A 1 92 ? 8.244 2.833 6.229 1.00 83.38 92 GLY A C 1
ATOM 735 O O . GLY A 1 92 ? 7.039 2.618 6.331 1.00 83.38 92 GLY A O 1
ATOM 736 N N . THR A 1 93 ? 8.730 3.622 5.264 1.00 88.56 93 THR A N 1
ATOM 737 C CA . THR A 1 93 ? 7.886 4.247 4.221 1.00 88.56 93 THR A CA 1
ATOM 738 C C . THR A 1 93 ? 7.144 3.216 3.367 1.00 88.56 93 THR A C 1
ATOM 740 O O . THR A 1 93 ? 5.932 3.329 3.191 1.00 88.56 93 THR A O 1
ATOM 743 N N . SER A 1 94 ? 7.837 2.174 2.900 1.00 89.75 94 SER A N 1
ATOM 744 C CA . SER A 1 94 ? 7.235 1.060 2.153 1.00 89.75 94 SER A CA 1
ATOM 745 C C . SER A 1 94 ? 6.152 0.350 2.969 1.00 89.75 94 SER A C 1
ATOM 747 O O . SER A 1 94 ? 5.048 0.117 2.479 1.00 89.75 94 SER A O 1
ATOM 749 N N . THR A 1 95 ? 6.431 0.078 4.249 1.00 92.00 95 THR A N 1
ATOM 750 C CA . THR A 1 95 ? 5.464 -0.509 5.187 1.00 92.00 95 THR A CA 1
ATOM 751 C C . THR A 1 95 ? 4.216 0.363 5.309 1.00 92.00 95 THR A C 1
ATOM 753 O O . THR A 1 95 ? 3.101 -0.152 5.288 1.00 92.00 95 THR A O 1
ATOM 756 N N . LEU A 1 96 ? 4.388 1.686 5.389 1.00 91.94 96 LEU A N 1
ATOM 757 C CA . LEU A 1 96 ? 3.276 2.625 5.488 1.00 91.94 96 LEU A CA 1
ATOM 758 C C . LEU A 1 96 ? 2.417 2.634 4.215 1.00 91.94 96 LEU A C 1
ATOM 760 O O . LEU A 1 96 ? 1.196 2.618 4.322 1.00 91.94 96 LEU A O 1
ATOM 764 N N . VAL A 1 97 ? 3.015 2.595 3.020 1.00 94.00 97 VAL A N 1
ATOM 765 C CA . VAL A 1 97 ? 2.244 2.527 1.765 1.00 94.00 97 VAL A CA 1
ATOM 766 C C . VAL A 1 97 ? 1.457 1.224 1.648 1.00 94.00 97 VAL A C 1
ATOM 768 O O . VAL A 1 97 ? 0.284 1.276 1.286 1.00 94.00 97 VAL A O 1
ATOM 771 N N . VAL A 1 98 ? 2.046 0.076 2.004 1.00 95.31 98 VAL A N 1
ATOM 772 C CA . VAL A 1 98 ? 1.322 -1.211 2.037 1.00 95.31 98 VAL A CA 1
ATOM 773 C C . VAL A 1 98 ? 0.120 -1.116 2.983 1.00 95.31 98 VAL A C 1
ATOM 775 O O . VAL A 1 98 ? -1.005 -1.444 2.605 1.00 95.31 98 VAL A O 1
ATOM 778 N N . LEU A 1 99 ? 0.353 -0.613 4.198 1.00 95.44 99 LEU A N 1
ATOM 779 C CA . LEU A 1 99 ? -0.672 -0.454 5.225 1.00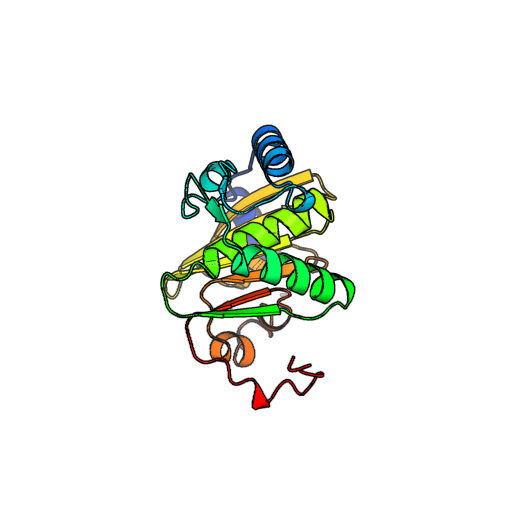 95.44 99 LEU A CA 1
ATOM 780 C C . LEU A 1 99 ? -1.831 0.434 4.751 1.00 95.44 99 LEU A C 1
ATOM 782 O O . LEU A 1 99 ? -3.001 0.079 4.894 1.00 95.44 99 LEU A O 1
ATOM 786 N N . LEU A 1 100 ? -1.509 1.594 4.180 1.00 95.12 100 LEU A N 1
ATOM 787 C CA . LEU A 1 100 ? -2.499 2.568 3.736 1.00 95.12 100 LEU A CA 1
ATOM 788 C C . LEU A 1 100 ? -3.243 2.108 2.477 1.00 95.12 100 LEU A C 1
ATOM 790 O O . LEU A 1 100 ? -4.437 2.375 2.361 1.00 95.12 100 LEU A O 1
ATOM 794 N N . ALA A 1 101 ? -2.584 1.378 1.571 1.00 96.19 101 ALA A N 1
ATOM 795 C CA . ALA A 1 101 ? -3.225 0.774 0.403 1.00 96.19 101 ALA A CA 1
ATOM 796 C C . ALA A 1 101 ? -4.305 -0.237 0.827 1.00 96.19 101 ALA A C 1
ATOM 798 O O . ALA A 1 101 ? -5.430 -0.198 0.328 1.00 96.19 101 ALA A O 1
ATOM 799 N N . LEU A 1 102 ? -3.994 -1.083 1.815 1.00 96.50 102 LEU A N 1
ATOM 800 C CA . LEU A 1 102 ? -4.963 -2.004 2.410 1.00 96.50 102 LEU A CA 1
ATOM 801 C C . LEU A 1 102 ? -6.096 -1.263 3.115 1.00 96.50 102 LEU A C 1
ATOM 803 O O . LEU A 1 102 ? -7.256 -1.618 2.941 1.00 96.50 102 LEU A O 1
ATOM 807 N N . TYR A 1 103 ? -5.796 -0.200 3.858 1.00 94.56 103 TYR A N 1
ATOM 808 C CA . TYR A 1 103 ? -6.834 0.590 4.519 1.00 94.56 103 TYR A CA 1
ATOM 809 C C . TYR A 1 103 ? -7.805 1.227 3.511 1.00 94.56 103 TYR A C 1
ATOM 811 O O . TYR A 1 103 ? -9.022 1.165 3.696 1.00 94.56 103 TYR A O 1
ATOM 819 N N . MET A 1 104 ? -7.285 1.796 2.418 1.00 94.31 104 MET A N 1
ATOM 820 C CA . MET A 1 104 ? -8.109 2.340 1.334 1.00 94.31 104 MET A CA 1
ATOM 821 C C . MET A 1 104 ? -9.032 1.278 0.732 1.00 94.31 104 MET A C 1
ATOM 823 O O . MET A 1 104 ? -10.217 1.536 0.528 1.00 94.31 104 MET A O 1
ATOM 827 N N . ALA A 1 105 ? -8.514 0.078 0.475 1.00 95.62 105 ALA A N 1
ATOM 828 C CA . ALA A 1 105 ? -9.326 -0.985 -0.095 1.00 95.62 105 ALA A CA 1
ATOM 829 C C . ALA A 1 105 ? -10.371 -1.515 0.894 1.00 95.62 105 ALA A C 1
ATOM 831 O O . ALA A 1 105 ? -11.557 -1.577 0.585 1.00 95.62 105 ALA A O 1
ATOM 832 N N . LEU A 1 106 ? -9.952 -1.865 2.107 1.00 95.06 106 LEU A N 1
ATOM 833 C CA . LEU A 1 106 ? -10.776 -2.639 3.035 1.00 95.06 106 LEU A CA 1
ATOM 834 C C . LEU A 1 106 ? -11.755 -1.779 3.840 1.00 95.06 106 LEU A C 1
ATOM 836 O O . LEU A 1 106 ? -12.858 -2.232 4.138 1.00 95.06 106 LEU A O 1
ATOM 840 N N . HIS A 1 107 ? -11.399 -0.531 4.155 1.00 91.62 107 HIS A N 1
ATOM 841 C CA . HIS A 1 107 ? -12.260 0.366 4.936 1.00 91.62 107 HIS A CA 1
ATOM 842 C C . HIS A 1 107 ? -12.916 1.458 4.098 1.00 91.62 107 HIS A C 1
ATOM 844 O O . HIS A 1 107 ? -14.049 1.836 4.383 1.00 91.62 107 HIS A O 1
ATOM 850 N N . GLN A 1 108 ? -12.241 1.964 3.063 1.00 91.00 108 GLN A N 1
ATOM 851 C CA . GLN A 1 108 ? -12.817 2.991 2.185 1.00 91.00 108 GLN A CA 1
ATOM 852 C C . GLN A 1 108 ? -13.469 2.408 0.926 1.00 91.00 108 GLN A C 1
ATOM 854 O O . GLN A 1 108 ? -13.983 3.175 0.116 1.00 91.00 108 GLN A O 1
ATOM 859 N N . GLN A 1 109 ? -13.456 1.077 0.769 1.00 92.94 109 GLN A N 1
ATOM 860 C CA . GLN A 1 109 ? -14.074 0.357 -0.349 1.00 92.94 109 GLN A CA 1
ATOM 861 C C . GLN A 1 109 ? -13.570 0.828 -1.724 1.00 92.94 109 GLN A C 1
ATOM 863 O O . GLN A 1 109 ? -14.291 0.779 -2.719 1.00 92.94 109 GLN A O 1
ATOM 868 N N . LYS A 1 110 ? -12.318 1.296 -1.792 1.00 93.06 110 LYS A N 1
ATOM 869 C CA . LYS A 1 110 ? -11.688 1.725 -3.044 1.00 93.06 110 LYS A CA 1
ATOM 870 C C . LYS A 1 110 ? -11.025 0.549 -3.751 1.00 93.06 110 LYS A C 1
ATOM 872 O O . LYS A 1 110 ? -10.429 -0.311 -3.114 1.00 93.06 110 LYS A O 1
ATOM 877 N N . ARG A 1 111 ? -11.047 0.548 -5.080 1.00 94.88 111 ARG A N 1
ATOM 878 C CA . ARG A 1 111 ? -10.222 -0.368 -5.877 1.00 94.88 111 ARG A CA 1
ATOM 879 C C . ARG A 1 111 ? -8.780 0.117 -5.821 1.00 94.88 111 ARG A C 1
ATOM 881 O O . ARG A 1 111 ? -8.521 1.285 -6.106 1.00 94.88 111 ARG A O 1
ATOM 888 N N . VAL A 1 112 ? -7.853 -0.744 -5.417 1.00 95.75 112 VAL A N 1
ATOM 889 C CA . VAL A 1 112 ? -6.449 -0.373 -5.201 1.00 95.75 112 VAL A CA 1
ATOM 890 C C . VAL A 1 112 ? -5.529 -1.353 -5.910 1.00 95.75 112 VAL A C 1
ATOM 892 O O . VAL A 1 112 ? -5.699 -2.569 -5.823 1.00 95.75 112 VAL A O 1
ATOM 895 N N . VAL A 1 113 ? -4.509 -0.811 -6.571 1.00 95.88 113 VAL A N 1
ATOM 896 C CA . VAL A 1 113 ? -3.381 -1.586 -7.090 1.00 95.88 113 VAL A CA 1
ATOM 897 C C . VAL A 1 113 ? -2.121 -1.096 -6.401 1.00 95.88 113 VAL A C 1
ATOM 899 O O . VAL A 1 113 ? -1.689 0.036 -6.613 1.00 95.88 113 VAL A O 1
ATOM 902 N N . LEU A 1 114 ? -1.527 -1.952 -5.577 1.00 96.19 114 LEU A N 1
ATOM 903 C CA . LEU A 1 114 ? -0.214 -1.719 -4.996 1.00 96.19 114 LEU A CA 1
ATOM 904 C C . LEU A 1 114 ? 0.841 -2.339 -5.912 1.00 96.19 114 LEU A C 1
ATOM 906 O O . LEU A 1 114 ? 0.937 -3.560 -6.033 1.00 96.19 114 LEU A O 1
ATOM 910 N N . PHE A 1 115 ? 1.622 -1.484 -6.563 1.00 94.69 115 PHE A N 1
ATOM 911 C CA . PHE A 1 115 ? 2.657 -1.856 -7.512 1.00 94.69 115 PHE A CA 1
ATOM 912 C C . PHE A 1 115 ? 4.029 -1.521 -6.934 1.00 94.69 115 PHE A C 1
ATOM 914 O O . PHE A 1 115 ? 4.361 -0.362 -6.686 1.00 94.69 115 PHE A O 1
ATOM 921 N N . ARG A 1 116 ? 4.826 -2.555 -6.677 1.00 93.12 116 ARG A N 1
ATOM 922 C CA . ARG A 1 116 ? 6.071 -2.449 -5.916 1.00 93.12 116 ARG A CA 1
ATOM 923 C C . ARG A 1 116 ? 7.243 -2.894 -6.764 1.00 93.12 116 ARG A C 1
ATOM 925 O O . ARG A 1 116 ? 7.208 -3.988 -7.328 1.00 93.12 116 ARG A O 1
ATOM 932 N N . LYS A 1 117 ? 8.290 -2.080 -6.811 1.00 90.75 117 LYS A N 1
ATOM 933 C CA . LYS A 1 117 ? 9.565 -2.425 -7.436 1.00 90.75 117 LYS A CA 1
ATOM 934 C C . LYS A 1 117 ? 10.416 -3.202 -6.432 1.00 90.75 117 LYS A C 1
ATOM 936 O O . LYS A 1 117 ? 10.830 -2.656 -5.416 1.00 90.75 117 LYS A O 1
ATOM 941 N N . LEU A 1 118 ? 10.649 -4.487 -6.699 1.00 85.25 118 LEU A N 1
ATOM 942 C CA . LEU A 1 118 ? 11.495 -5.346 -5.861 1.00 85.25 118 LEU A CA 1
ATOM 943 C C . LEU A 1 118 ? 12.966 -5.235 -6.282 1.00 85.25 118 LEU A C 1
ATOM 945 O O . LEU A 1 118 ? 13.856 -5.143 -5.439 1.00 85.25 118 LEU A O 1
ATOM 949 N N . LYS A 1 119 ? 13.208 -5.243 -7.598 1.00 78.69 119 LYS A N 1
ATOM 950 C CA . LYS A 1 119 ? 14.509 -5.046 -8.264 1.00 78.69 119 LYS A CA 1
ATOM 951 C C . LYS A 1 119 ? 14.288 -4.299 -9.584 1.00 78.69 119 LYS A C 1
ATOM 953 O O . LYS A 1 119 ? 13.149 -3.981 -9.910 1.00 78.69 119 LYS A O 1
ATOM 958 N N . ALA A 1 120 ? 15.360 -4.024 -10.335 1.00 74.31 120 ALA A N 1
ATOM 959 C CA . ALA A 1 120 ? 15.316 -3.251 -11.585 1.00 74.31 120 ALA A CA 1
ATOM 960 C C . ALA A 1 120 ? 14.152 -3.654 -12.515 1.00 74.31 120 ALA A C 1
ATOM 962 O O . ALA A 1 120 ? 13.349 -2.792 -12.859 1.00 74.31 120 ALA A O 1
ATOM 963 N N . ASP A 1 121 ? 14.003 -4.955 -12.790 1.00 78.19 121 ASP A N 1
ATOM 964 C CA . ASP A 1 121 ? 12.984 -5.503 -13.702 1.00 78.19 121 ASP A CA 1
ATOM 965 C C . ASP A 1 121 ? 12.072 -6.538 -13.022 1.00 78.19 121 ASP A C 1
ATOM 967 O O . ASP A 1 121 ? 11.551 -7.456 -13.658 1.00 78.19 121 ASP A O 1
ATOM 971 N N . GLU A 1 122 ? 11.912 -6.445 -11.701 1.00 87.38 122 GLU A N 1
ATOM 972 C CA . GLU A 1 122 ? 11.085 -7.372 -10.929 1.00 87.38 122 GLU A CA 1
ATOM 973 C C . GLU A 1 122 ? 10.094 -6.596 -10.070 1.00 87.38 122 GLU A C 1
ATOM 975 O O . GLU A 1 122 ? 10.483 -5.836 -9.178 1.00 87.38 122 GLU A O 1
ATOM 980 N N . PHE A 1 123 ? 8.806 -6.811 -10.330 1.00 90.88 123 PHE A N 1
ATOM 981 C CA . PHE A 1 123 ? 7.716 -6.108 -9.672 1.00 90.88 123 PHE A CA 1
ATOM 982 C C . PHE A 1 123 ? 6.764 -7.084 -8.980 1.00 90.88 123 PHE A C 1
ATOM 984 O O . PHE A 1 123 ? 6.495 -8.186 -9.467 1.00 90.88 123 PHE A O 1
ATOM 991 N N . SER A 1 124 ? 6.209 -6.642 -7.855 1.00 92.50 124 SER A N 1
ATOM 992 C CA . SER A 1 124 ? 5.074 -7.277 -7.186 1.00 92.50 124 SER A CA 1
ATOM 993 C C . SER A 1 124 ? 3.850 -6.396 -7.368 1.00 92.50 124 SER A C 1
ATOM 995 O O . SER A 1 124 ? 3.895 -5.199 -7.087 1.00 92.50 124 SER A O 1
ATOM 997 N N . MET A 1 125 ? 2.755 -6.992 -7.821 1.00 93.94 125 MET A N 1
ATOM 998 C CA . MET A 1 125 ? 1.464 -6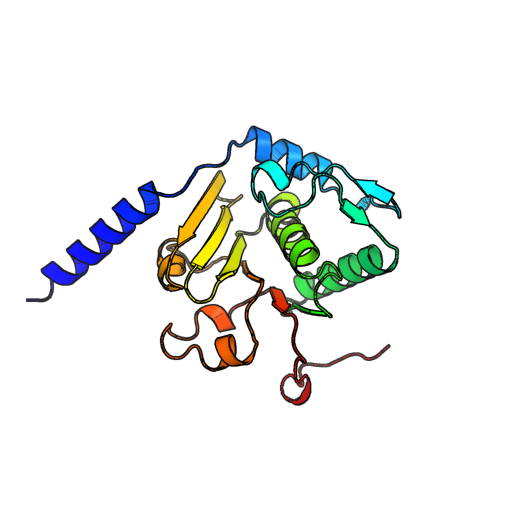.340 -7.960 1.00 93.94 125 MET A CA 1
ATOM 999 C C . MET A 1 125 ? 0.466 -7.017 -7.029 1.00 93.94 125 MET A C 1
ATOM 1001 O O . MET A 1 125 ? 0.216 -8.215 -7.152 1.00 93.94 125 MET A O 1
ATOM 1005 N N . LEU A 1 126 ? -0.099 -6.249 -6.106 1.00 95.44 126 LEU A N 1
ATOM 1006 C CA . LEU A 1 126 ? -1.203 -6.663 -5.250 1.00 95.44 126 LEU A CA 1
ATOM 1007 C C . LEU A 1 126 ? -2.449 -5.890 -5.682 1.00 95.44 126 LEU A C 1
ATOM 1009 O O . LEU A 1 126 ? -2.479 -4.661 -5.604 1.00 95.44 126 LEU A O 1
ATOM 1013 N N . CYS A 1 127 ? -3.459 -6.612 -6.153 1.00 95.19 127 CYS A N 1
ATOM 1014 C CA . CYS A 1 127 ? -4.746 -6.053 -6.530 1.00 95.19 127 CYS A CA 1
ATOM 1015 C C . CYS A 1 127 ? -5.761 -6.315 -5.421 1.00 95.19 127 CYS A C 1
ATOM 1017 O O . CYS A 1 127 ? -5.936 -7.453 -4.975 1.00 95.19 127 CYS A O 1
ATOM 1019 N N . LEU A 1 128 ? -6.410 -5.242 -4.978 1.00 96.00 128 LEU A N 1
ATOM 1020 C CA . LEU A 1 128 ? -7.445 -5.253 -3.958 1.00 96.00 128 LEU A CA 1
ATOM 1021 C C . LEU A 1 128 ? -8.689 -4.590 -4.549 1.00 96.00 128 LEU A C 1
ATOM 1023 O O . LEU A 1 128 ? -8.788 -3.362 -4.597 1.00 96.00 128 LEU A O 1
ATOM 1027 N N . ASP A 1 129 ? -9.627 -5.404 -5.018 1.00 94.56 129 ASP A N 1
ATOM 1028 C CA . ASP A 1 129 ? -10.876 -4.952 -5.622 1.00 94.56 129 ASP A CA 1
ATOM 1029 C C . ASP A 1 129 ? -12.063 -5.374 -4.739 1.00 94.56 129 ASP A C 1
ATOM 1031 O O . ASP A 1 129 ? -12.653 -6.439 -4.935 1.00 94.56 129 ASP A O 1
ATOM 1035 N N . PRO A 1 130 ? -12.420 -4.560 -3.729 1.00 93.12 130 PRO A N 1
ATOM 1036 C CA . PRO A 1 130 ? -13.549 -4.856 -2.853 1.00 93.12 130 PRO A CA 1
ATOM 1037 C C . PRO A 1 130 ? -14.906 -4.751 -3.562 1.00 93.12 130 PRO A C 1
ATOM 1039 O O . PRO A 1 130 ? -15.867 -5.380 -3.121 1.00 93.12 130 PRO A O 1
ATOM 1042 N N . VAL A 1 131 ? -14.988 -4.005 -4.671 1.00 90.56 131 VAL A N 1
ATOM 1043 C CA . VAL A 1 131 ? -16.224 -3.809 -5.446 1.00 90.56 131 VAL A CA 1
ATOM 1044 C C . VAL A 1 131 ? -16.619 -5.108 -6.137 1.00 90.56 131 VAL A C 1
ATOM 1046 O O . VAL A 1 131 ? -17.769 -5.533 -6.053 1.00 90.56 131 VAL A O 1
ATOM 1049 N N . HIS A 1 132 ? -15.650 -5.764 -6.774 1.00 90.38 132 HIS A N 1
ATOM 1050 C CA . HIS A 1 132 ? -15.858 -7.032 -7.472 1.00 90.38 132 HIS A CA 1
ATOM 1051 C C . HIS A 1 132 ? -15.497 -8.254 -6.624 1.00 90.38 132 HIS A C 1
ATOM 1053 O O . HIS A 1 132 ? -15.591 -9.374 -7.121 1.00 90.38 132 HIS A O 1
ATOM 1059 N N . GLN A 1 133 ? -15.090 -8.052 -5.364 1.00 91.19 133 GLN A N 1
ATOM 1060 C CA . GLN A 1 133 ? -14.645 -9.118 -4.463 1.00 91.19 133 GLN A CA 1
ATOM 1061 C C . GLN A 1 133 ? -13.478 -9.921 -5.070 1.00 91.19 133 GLN A C 1
ATOM 1063 O O . GLN A 1 133 ? -13.440 -11.146 -5.005 1.00 91.19 133 GLN A O 1
ATOM 1068 N N . GLN A 1 134 ? -12.517 -9.228 -5.688 1.00 91.69 134 GLN A N 1
ATOM 1069 C CA . GLN A 1 134 ? -11.339 -9.839 -6.301 1.00 91.69 134 GLN A CA 1
ATOM 1070 C C . GLN A 1 134 ? -10.070 -9.388 -5.585 1.00 91.69 134 GLN A C 1
ATOM 1072 O O . GLN A 1 134 ? -9.744 -8.203 -5.526 1.00 91.69 134 GLN A O 1
ATOM 1077 N N . TYR A 1 135 ? -9.326 -10.361 -5.071 1.00 94.56 135 TYR A N 1
ATOM 1078 C CA . TYR A 1 135 ? -8.077 -10.129 -4.359 1.00 94.56 135 TYR A CA 1
ATOM 1079 C C . TYR A 1 135 ? -7.040 -11.101 -4.882 1.00 94.56 135 TYR A C 1
ATOM 1081 O O . TYR A 1 135 ? -7.244 -12.315 -4.855 1.00 94.56 135 TYR A O 1
ATOM 1089 N N . TRP A 1 136 ? -5.935 -10.577 -5.389 1.00 94.31 136 TRP A N 1
ATOM 1090 C CA . TRP A 1 136 ? -4.887 -11.420 -5.937 1.00 94.31 136 TRP A CA 1
ATOM 1091 C C . TRP A 1 136 ? -3.545 -10.712 -5.918 1.00 94.31 136 TRP A C 1
ATOM 1093 O O . TRP A 1 136 ? -3.443 -9.483 -5.911 1.00 94.31 136 TRP A O 1
ATOM 1103 N N . ARG A 1 137 ? -2.492 -11.520 -5.942 1.00 93.19 137 ARG A N 1
ATOM 1104 C CA . ARG A 1 137 ? -1.111 -11.070 -6.044 1.00 93.19 137 ARG A CA 1
ATOM 1105 C C . ARG A 1 137 ? -0.459 -11.673 -7.273 1.00 93.19 137 ARG A C 1
ATOM 1107 O O . ARG A 1 137 ? -0.713 -12.818 -7.624 1.00 93.19 137 ARG A O 1
ATOM 1114 N N . LYS A 1 138 ? 0.418 -10.913 -7.916 1.00 91.88 138 LYS A N 1
ATOM 1115 C CA . LYS A 1 138 ? 1.168 -11.372 -9.078 1.00 91.88 138 LYS A CA 1
ATOM 1116 C C . LYS A 1 138 ? 2.575 -10.792 -9.096 1.00 91.88 138 LYS A C 1
ATOM 1118 O O . LYS A 1 138 ? 2.772 -9.604 -8.859 1.00 91.88 138 LYS A O 1
ATOM 1123 N N . HIS A 1 139 ? 3.539 -11.625 -9.468 1.00 90.94 139 HIS A N 1
ATOM 1124 C CA . HIS A 1 139 ? 4.863 -11.168 -9.873 1.00 90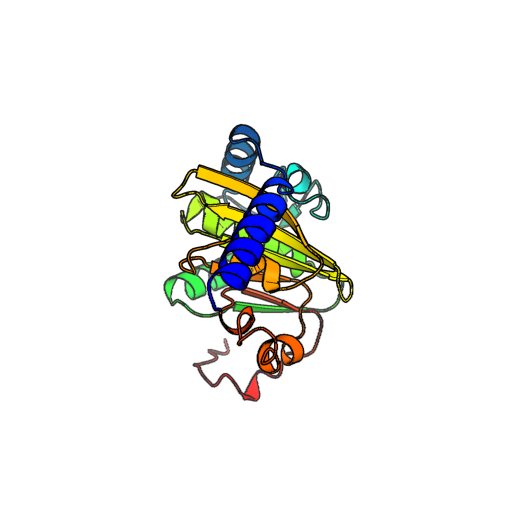.94 139 HIS A CA 1
ATOM 1125 C C . HIS A 1 139 ? 4.872 -10.852 -11.371 1.00 90.94 139 HIS A C 1
ATOM 1127 O O . HIS A 1 139 ? 4.382 -11.635 -12.186 1.00 90.94 139 HIS A O 1
ATOM 1133 N N . THR A 1 140 ? 5.424 -9.701 -11.746 1.00 88.44 140 THR A N 1
ATOM 1134 C CA . THR A 1 140 ? 5.573 -9.295 -13.148 1.00 88.44 140 THR A CA 1
ATO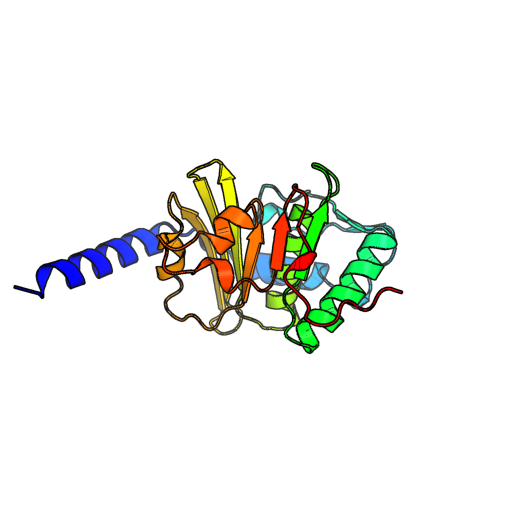M 1135 C C . THR A 1 140 ? 6.971 -8.757 -13.406 1.00 88.44 140 THR A C 1
ATOM 1137 O O . THR A 1 140 ? 7.624 -8.226 -12.511 1.00 88.44 140 THR A O 1
ATOM 1140 N N . LYS A 1 141 ? 7.430 -8.897 -14.650 1.00 86.56 141 LYS A N 1
ATOM 1141 C CA . LYS A 1 141 ? 8.714 -8.359 -15.122 1.00 86.56 141 LYS A CA 1
ATOM 1142 C C . LYS A 1 141 ? 8.566 -7.029 -15.863 1.00 86.56 141 LYS A C 1
ATOM 1144 O O . LYS A 1 141 ? 9.526 -6.519 -16.423 1.00 86.56 141 LYS A O 1
ATOM 1149 N N . SER A 1 142 ? 7.348 -6.489 -15.933 1.00 85.19 142 SER A N 1
ATOM 1150 C CA . SER A 1 142 ? 7.061 -5.263 -16.675 1.00 85.19 142 SER A CA 1
ATOM 1151 C C . SER A 1 142 ? 5.904 -4.475 -16.066 1.00 85.19 142 SER A C 1
ATOM 1153 O O . SER A 1 142 ? 4.924 -5.054 -15.583 1.00 85.19 142 SER A O 1
ATOM 1155 N N . ILE A 1 143 ? 5.992 -3.146 -16.183 1.00 84.19 143 ILE A N 1
ATOM 1156 C CA . ILE A 1 143 ? 4.924 -2.181 -15.874 1.00 84.19 143 ILE A CA 1
ATOM 1157 C C . ILE A 1 143 ? 3.688 -2.413 -16.760 1.00 84.19 143 ILE A C 1
ATOM 1159 O O . ILE A 1 143 ? 2.569 -2.128 -16.335 1.00 84.19 143 ILE A O 1
ATOM 1163 N N . ALA A 1 144 ? 3.852 -3.017 -17.945 1.00 81.56 144 ALA A N 1
ATOM 1164 C CA . ALA A 1 144 ? 2.733 -3.449 -18.785 1.00 81.56 144 ALA A CA 1
ATOM 1165 C C . ALA A 1 144 ? 1.779 -4.416 -18.058 1.00 81.56 144 ALA A C 1
ATOM 1167 O O . ALA A 1 144 ? 0.611 -4.503 -18.420 1.00 81.56 144 ALA A O 1
ATOM 1168 N N . GLY A 1 145 ? 2.223 -5.068 -16.974 1.00 79.06 145 GLY A N 1
ATOM 1169 C CA . GLY A 1 145 ? 1.348 -5.848 -16.097 1.00 79.06 145 GLY A CA 1
ATOM 1170 C C . GLY A 1 145 ? 0.159 -5.055 -15.536 1.00 79.06 145 GLY A C 1
ATOM 1171 O O . GLY A 1 145 ? -0.862 -5.658 -15.222 1.00 79.06 145 GLY A O 1
ATOM 1172 N N . LEU A 1 146 ? 0.233 -3.720 -15.474 1.00 83.81 146 LEU A N 1
ATOM 1173 C CA . LEU A 1 146 ? -0.902 -2.871 -15.097 1.00 83.81 146 LEU A CA 1
ATOM 1174 C C . LEU A 1 146 ? -2.075 -2.945 -16.094 1.00 83.81 146 LEU A C 1
ATOM 1176 O O . LEU A 1 146 ? -3.195 -2.653 -15.697 1.00 83.81 146 LEU A O 1
ATOM 1180 N N . ASP A 1 147 ? -1.859 -3.354 -17.354 1.00 80.56 147 ASP A N 1
ATOM 1181 C CA . ASP A 1 147 ? -2.948 -3.574 -18.329 1.00 80.56 147 ASP A CA 1
ATOM 1182 C C . ASP A 1 147 ? -3.892 -4.714 -17.946 1.00 80.56 147 ASP A C 1
ATOM 1184 O O . ASP A 1 147 ? -5.005 -4.795 -18.460 1.00 80.56 147 ASP A O 1
ATOM 1188 N N . LEU A 1 148 ? -3.453 -5.608 -17.060 1.00 73.50 148 LEU A N 1
ATOM 1189 C CA . LEU A 1 148 ? -4.273 -6.722 -16.591 1.00 73.50 148 LEU A CA 1
ATOM 1190 C C . LEU A 1 148 ? -5.422 -6.240 -15.707 1.00 73.50 148 LEU A C 1
ATOM 1192 O O . LEU A 1 148 ? -6.457 -6.896 -15.615 1.00 73.50 148 LEU A O 1
ATOM 1196 N N . VAL A 1 149 ? -5.252 -5.079 -15.075 1.00 75.75 149 VAL A N 1
ATOM 1197 C CA . VAL A 1 149 ? -6.315 -4.395 -14.348 1.00 75.75 149 VAL A CA 1
ATOM 1198 C C . VAL A 1 149 ? -7.080 -3.586 -15.393 1.00 75.75 149 VAL A C 1
ATOM 1200 O O . VAL A 1 149 ? -6.769 -2.429 -15.657 1.00 75.75 149 VAL A O 1
ATOM 1203 N N . GLY A 1 150 ? -7.994 -4.271 -16.090 1.00 66.88 150 GLY A N 1
ATOM 1204 C CA . GLY A 1 150 ? -8.533 -3.813 -17.376 1.00 66.88 150 GLY A CA 1
ATOM 1205 C C . GLY A 1 150 ? -9.148 -2.411 -17.351 1.00 66.88 150 GLY A C 1
ATOM 1206 O O . GLY A 1 150 ? -8.962 -1.640 -18.292 1.00 66.88 150 GLY A O 1
ATOM 1207 N N . ASP A 1 151 ? -9.844 -2.066 -16.269 1.00 71.44 151 ASP A N 1
ATOM 1208 C CA . ASP A 1 151 ? -10.368 -0.722 -16.037 1.00 71.44 151 ASP A CA 1
ATOM 1209 C C . ASP A 1 151 ? -9.382 0.109 -15.201 1.00 71.44 151 ASP A C 1
ATOM 1211 O O . ASP A 1 151 ? -8.818 -0.386 -14.230 1.00 71.44 151 ASP A O 1
ATOM 1215 N N . ARG A 1 152 ? -9.196 1.383 -15.567 1.00 73.00 152 ARG A N 1
ATOM 1216 C CA . ARG A 1 152 ? -8.305 2.332 -14.878 1.00 73.00 152 ARG A CA 1
ATOM 1217 C C . ARG A 1 152 ? -8.975 3.061 -13.710 1.00 73.00 152 ARG A C 1
ATOM 1219 O O . ARG A 1 152 ? -8.387 4.017 -13.196 1.00 73.00 152 ARG A O 1
ATOM 1226 N N . ASP A 1 153 ? -10.182 2.662 -13.320 1.00 86.94 153 ASP A N 1
ATOM 1227 C CA . ASP A 1 153 ? -10.857 3.139 -12.111 1.00 86.94 153 ASP A CA 1
ATOM 1228 C C . ASP A 1 153 ? -10.336 2.415 -10.856 1.00 86.94 153 ASP A C 1
ATOM 1230 O O . ASP A 1 153 ? -11.030 1.637 -10.198 1.00 86.94 153 ASP A O 1
ATOM 1234 N N . PHE A 1 154 ? -9.053 2.630 -10.565 1.00 90.88 154 PHE A N 1
ATOM 1235 C CA . PHE A 1 154 ? -8.395 2.195 -9.339 1.00 90.88 154 PHE A CA 1
ATOM 1236 C C . PHE A 1 154 ? -7.382 3.239 -8.872 1.00 90.88 154 PHE A C 1
ATOM 1238 O O . PHE A 1 154 ? -6.849 4.034 -9.649 1.00 90.88 154 PHE A O 1
ATOM 1245 N N . GLU A 1 155 ? -7.074 3.197 -7.584 1.00 93.62 155 GLU A N 1
ATOM 1246 C CA . GLU A 1 155 ? -6.043 4.017 -6.966 1.00 93.62 155 GLU A CA 1
ATOM 1247 C C . GLU A 1 155 ? -4.701 3.280 -7.052 1.00 93.62 155 GLU A C 1
ATOM 1249 O O . GLU A 1 155 ? -4.525 2.195 -6.488 1.00 93.62 155 GLU A O 1
ATOM 1254 N N . LEU A 1 156 ? -3.742 3.862 -7.773 1.00 94.50 156 LEU A N 1
ATOM 1255 C CA . LEU A 1 156 ? -2.412 3.283 -7.943 1.00 94.50 156 LEU A CA 1
ATOM 1256 C C . LEU A 1 156 ? -1.498 3.686 -6.778 1.00 94.50 156 LEU A C 1
ATOM 1258 O O . LEU A 1 156 ? -1.266 4.870 -6.540 1.00 94.50 156 LEU A O 1
ATOM 1262 N N . CYS A 1 157 ? -0.950 2.708 -6.067 1.00 95.62 157 CYS A N 1
ATOM 1263 C CA . CYS A 1 157 ? -0.001 2.913 -4.976 1.00 95.62 157 CYS A CA 1
ATOM 1264 C C . CYS A 1 157 ? 1.362 2.360 -5.391 1.00 95.62 157 CYS A C 1
ATOM 1266 O O . CYS A 1 157 ? 1.464 1.191 -5.752 1.00 95.62 157 CYS A O 1
ATOM 1268 N N . LEU A 1 158 ? 2.398 3.191 -5.345 1.00 94.69 158 LEU A N 1
ATOM 1269 C CA . LEU A 1 158 ? 3.742 2.862 -5.803 1.00 94.69 158 LEU A CA 1
ATOM 1270 C C . LEU A 1 158 ? 4.714 2.735 -4.629 1.00 94.69 158 LEU A C 1
ATOM 1272 O O . LEU A 1 158 ? 4.695 3.542 -3.700 1.00 94.69 158 LEU A O 1
ATOM 1276 N N . ASP A 1 159 ? 5.598 1.744 -4.697 1.00 93.31 159 ASP A N 1
ATOM 1277 C CA . ASP A 1 159 ? 6.673 1.527 -3.723 1.00 93.31 159 ASP A CA 1
ATOM 1278 C C . ASP A 1 159 ? 7.986 1.209 -4.443 1.00 93.31 159 ASP A C 1
ATOM 1280 O O . ASP A 1 159 ? 8.014 0.363 -5.340 1.00 93.31 159 ASP A O 1
ATOM 1284 N N . GLY A 1 160 ? 9.067 1.884 -4.052 1.00 89.62 160 GLY A N 1
ATOM 1285 C CA . GLY A 1 160 ? 10.414 1.642 -4.579 1.00 89.62 160 GLY A CA 1
ATOM 1286 C C . GLY A 1 160 ? 10.725 2.316 -5.921 1.00 89.62 160 GLY A C 1
ATOM 1287 O O . GLY A 1 160 ? 11.765 2.030 -6.508 1.00 89.62 160 GLY A O 1
ATOM 1288 N N . PHE A 1 161 ? 9.853 3.206 -6.403 1.00 88.44 161 PHE A N 1
ATOM 1289 C CA . PHE A 1 161 ? 10.079 4.000 -7.615 1.00 88.44 161 PHE A CA 1
ATOM 1290 C C . PHE A 1 161 ? 10.718 5.349 -7.280 1.00 88.44 161 PHE A C 1
ATOM 1292 O O . PHE A 1 161 ? 10.389 5.981 -6.270 1.00 88.44 161 PHE A O 1
ATOM 1299 N N . LEU A 1 162 ? 11.611 5.817 -8.146 1.00 84.81 162 LEU A N 1
ATOM 1300 C CA . LEU A 1 162 ? 12.109 7.188 -8.120 1.00 84.81 162 LEU A CA 1
ATOM 1301 C C . LEU A 1 162 ? 11.127 8.104 -8.857 1.00 84.81 162 LEU A C 1
ATOM 1303 O O . LEU A 1 162 ? 10.479 7.694 -9.818 1.00 84.81 162 LEU A O 1
ATOM 1307 N N . ARG A 1 163 ? 11.036 9.372 -8.441 1.00 77.38 163 ARG A N 1
ATOM 1308 C CA . ARG A 1 163 ? 10.168 10.351 -9.116 1.00 77.38 163 ARG A CA 1
ATOM 1309 C C . ARG A 1 163 ? 10.561 10.543 -10.582 1.00 77.38 163 ARG A C 1
ATOM 1311 O O . ARG A 1 163 ? 9.686 10.566 -11.434 1.00 77.38 163 ARG A O 1
ATOM 1318 N N . GLU A 1 164 ? 11.856 10.573 -10.877 1.00 79.69 164 GLU A N 1
ATOM 1319 C CA . GLU A 1 164 ? 12.371 10.655 -12.248 1.00 79.69 164 GLU A CA 1
ATOM 1320 C C . GLU A 1 164 ? 11.887 9.488 -13.120 1.00 79.69 164 GLU A C 1
ATOM 1322 O O . GLU A 1 164 ? 11.511 9.696 -14.267 1.00 79.69 164 GLU A O 1
ATOM 1327 N N . GLU A 1 165 ? 11.815 8.268 -12.576 1.00 82.44 165 GLU A N 1
ATOM 1328 C CA . GLU A 1 165 ? 11.303 7.103 -13.313 1.00 82.44 165 GLU A CA 1
ATOM 1329 C C . GLU A 1 165 ? 9.812 7.236 -13.639 1.00 82.44 165 GLU A C 1
ATOM 1331 O O . GLU A 1 165 ? 9.357 6.731 -14.661 1.00 82.44 165 GLU A O 1
ATOM 1336 N N . ILE A 1 166 ? 9.058 7.921 -12.778 1.00 83.31 166 ILE A N 1
ATOM 1337 C CA . ILE A 1 166 ? 7.631 8.190 -12.967 1.00 83.31 166 ILE A CA 1
ATOM 1338 C C . ILE A 1 166 ? 7.431 9.325 -13.977 1.00 83.31 166 ILE A C 1
ATOM 1340 O O . ILE A 1 166 ? 6.618 9.204 -14.892 1.00 83.31 166 ILE A O 1
ATOM 1344 N N . ASP A 1 167 ? 8.178 10.419 -13.836 1.00 78.06 167 ASP A N 1
ATOM 1345 C CA . ASP A 1 167 ? 8.066 11.600 -14.696 1.00 78.06 167 ASP A CA 1
ATOM 1346 C C . ASP A 1 167 ? 8.553 11.299 -16.124 1.00 78.06 167 ASP A C 1
ATOM 1348 O O . ASP A 1 167 ? 7.951 11.748 -17.103 1.00 78.06 167 ASP A O 1
ATOM 1352 N N . HIS A 1 168 ? 9.587 10.463 -16.259 1.00 75.31 168 HIS A N 1
ATOM 1353 C CA . HIS A 1 168 ? 10.118 9.993 -17.539 1.00 75.31 168 HIS A CA 1
ATOM 1354 C C . HIS A 1 168 ? 9.468 8.693 -18.043 1.00 75.31 168 HIS A C 1
ATOM 1356 O O . HIS A 1 168 ? 9.981 8.081 -18.983 1.00 75.31 168 HIS A O 1
ATOM 1362 N N . ASP A 1 169 ? 8.310 8.295 -17.498 1.00 73.50 169 ASP A N 1
ATOM 1363 C CA . ASP A 1 169 ? 7.551 7.092 -17.884 1.00 73.50 169 ASP A CA 1
ATOM 1364 C C . ASP A 1 169 ? 6.875 7.192 -19.276 1.00 73.50 169 ASP A C 1
ATOM 1366 O O . ASP A 1 169 ? 5.745 6.753 -19.497 1.00 73.50 169 ASP A O 1
ATOM 1370 N N . LEU A 1 170 ? 7.550 7.793 -20.258 1.00 63.91 170 LEU A N 1
ATOM 1371 C CA . LEU A 1 170 ? 7.067 7.947 -21.634 1.00 63.91 170 LEU A CA 1
ATOM 1372 C C . LEU A 1 170 ? 6.844 6.585 -22.303 1.00 63.91 170 LEU A C 1
ATOM 1374 O O . LEU A 1 170 ? 5.863 6.391 -23.021 1.00 63.91 170 LEU A O 1
ATOM 1378 N N . ILE A 1 171 ? 7.736 5.627 -22.032 1.00 67.31 171 ILE A N 1
ATOM 1379 C CA . ILE A 1 171 ? 7.717 4.286 -22.635 1.00 67.31 171 ILE A CA 1
ATOM 1380 C C . ILE A 1 171 ? 6.484 3.491 -22.190 1.00 67.31 171 ILE A C 1
ATOM 1382 O O . ILE A 1 171 ? 5.951 2.713 -22.981 1.00 67.31 171 ILE A O 1
ATOM 1386 N N . ASN A 1 172 ? 5.980 3.714 -20.971 1.00 67.88 172 ASN A N 1
ATOM 1387 C CA . ASN A 1 172 ? 4.766 3.056 -20.495 1.00 67.88 172 ASN A CA 1
ATOM 1388 C C . ASN A 1 172 ? 3.532 3.967 -20.552 1.00 67.88 172 ASN A C 1
ATOM 1390 O O . ASN A 1 172 ? 2.543 3.680 -19.884 1.00 67.88 172 ASN A O 1
ATOM 1394 N N . PHE A 1 173 ? 3.533 5.010 -21.390 1.00 66.12 173 PHE A N 1
ATOM 1395 C CA . PHE A 1 173 ? 2.400 5.929 -21.574 1.00 66.12 173 PHE A CA 1
ATOM 1396 C C . PHE A 1 173 ? 1.958 6.626 -20.279 1.00 66.12 173 PHE A C 1
ATOM 1398 O O . PHE A 1 173 ? 0.757 6.764 -20.028 1.00 66.12 173 PHE A O 1
ATOM 1405 N N . HIS A 1 174 ? 2.920 7.039 -19.450 1.00 77.06 174 HIS A N 1
ATOM 1406 C CA . HIS A 1 174 ? 2.677 7.731 -18.186 1.00 77.06 174 HIS A CA 1
ATOM 1407 C C . HIS A 1 174 ? 1.709 6.966 -17.268 1.00 77.06 174 HIS A C 1
ATOM 1409 O O . HIS A 1 174 ? 0.833 7.546 -16.627 1.00 77.06 174 HIS A O 1
ATOM 1415 N N . ARG A 1 175 ? 1.815 5.632 -17.220 1.00 79.94 175 ARG A N 1
ATOM 1416 C CA . ARG A 1 175 ? 0.975 4.808 -16.333 1.00 79.94 175 ARG A CA 1
ATOM 1417 C C . ARG A 1 175 ? 1.254 5.120 -14.879 1.00 79.94 175 ARG A C 1
ATOM 1419 O O . ARG A 1 175 ? 0.324 5.150 -14.077 1.00 79.94 175 ARG A O 1
ATOM 1426 N N . LEU A 1 176 ? 2.523 5.353 -14.561 1.00 82.25 176 LEU A N 1
ATOM 1427 C CA . LEU A 1 176 ? 2.950 5.573 -13.192 1.00 82.25 176 LEU A CA 1
ATOM 1428 C C . LEU A 1 176 ? 2.561 6.961 -12.672 1.00 82.25 176 LEU A C 1
ATOM 1430 O O . LEU A 1 176 ? 2.353 7.103 -11.474 1.00 82.25 176 LEU A O 1
ATOM 1434 N N . THR A 1 177 ? 2.387 7.970 -13.535 1.00 81.06 177 THR A N 1
ATOM 1435 C CA . THR A 1 177 ? 2.102 9.361 -13.112 1.00 81.06 177 THR A CA 1
ATOM 1436 C C . THR A 1 177 ? 0.730 9.535 -12.457 1.00 81.06 177 THR A C 1
ATOM 1438 O O . THR A 1 177 ? 0.492 10.522 -11.767 1.00 81.06 177 THR A O 1
ATOM 1441 N N . ARG A 1 178 ? -0.173 8.560 -12.622 1.00 84.38 178 ARG A N 1
ATOM 1442 C CA . ARG A 1 178 ? -1.515 8.542 -12.015 1.00 84.38 178 ARG A CA 1
ATOM 1443 C C . ARG A 1 178 ? -1.535 8.007 -10.579 1.00 84.38 178 ARG A C 1
ATOM 1445 O O . ARG A 1 178 ? -2.604 7.664 -10.075 1.00 84.38 178 ARG A O 1
ATOM 1452 N N . PHE A 1 179 ? -0.378 7.878 -9.937 1.00 90.62 179 PHE A N 1
ATOM 1453 C CA . PHE A 1 179 ? -0.297 7.353 -8.581 1.00 90.62 179 PHE A CA 1
ATOM 1454 C C . PHE A 1 179 ? -1.075 8.221 -7.584 1.00 90.62 179 PHE A C 1
ATOM 1456 O O . PHE A 1 179 ? -1.021 9.446 -7.613 1.00 90.62 179 PHE A O 1
ATOM 1463 N N . ARG A 1 180 ? -1.756 7.561 -6.649 1.00 91.50 180 ARG A N 1
ATOM 1464 C CA . ARG A 1 180 ? -2.334 8.165 -5.448 1.00 91.50 180 ARG A CA 1
ATOM 1465 C C . ARG A 1 180 ? -1.312 8.255 -4.323 1.00 91.50 180 ARG A C 1
ATOM 1467 O O . ARG A 1 180 ? -1.301 9.228 -3.570 1.00 91.50 180 ARG A O 1
ATOM 1474 N N . MET A 1 181 ? -0.475 7.226 -4.195 1.00 93.31 181 MET A N 1
ATOM 1475 C CA . MET A 1 181 ? 0.574 7.142 -3.184 1.00 93.31 181 MET A CA 1
ATOM 1476 C C . MET A 1 181 ? 1.903 6.711 -3.786 1.00 93.31 181 MET A C 1
ATOM 1478 O O . MET A 1 181 ? 1.921 5.857 -4.667 1.00 93.31 181 MET A O 1
ATOM 1482 N N . LEU A 1 182 ? 2.998 7.262 -3.268 1.00 92.56 182 LEU A N 1
ATOM 1483 C CA . LEU A 1 182 ? 4.361 6.858 -3.604 1.00 92.56 182 LEU A CA 1
ATOM 1484 C C . LEU A 1 182 ? 5.209 6.768 -2.332 1.00 92.56 182 LEU A C 1
ATOM 1486 O O . LEU A 1 182 ? 5.303 7.748 -1.601 1.00 92.56 182 LEU A O 1
ATOM 1490 N N . ALA A 1 183 ? 5.859 5.630 -2.091 1.00 92.00 183 ALA A N 1
ATOM 1491 C CA . ALA A 1 183 ? 6.977 5.517 -1.153 1.00 92.00 183 ALA A CA 1
ATOM 1492 C C . ALA A 1 183 ? 8.296 5.498 -1.924 1.00 92.00 183 ALA A C 1
ATOM 1494 O O . ALA A 1 183 ? 8.506 4.646 -2.791 1.00 92.00 183 ALA A O 1
ATOM 1495 N N . THR A 1 184 ? 9.192 6.426 -1.587 1.00 87.88 184 THR A N 1
ATOM 1496 C CA . THR A 1 184 ? 10.495 6.564 -2.244 1.00 87.88 184 THR A CA 1
ATOM 1497 C C . THR A 1 184 ? 11.603 6.922 -1.250 1.00 87.88 184 THR A C 1
ATOM 1499 O O . THR A 1 184 ? 11.350 7.530 -0.206 1.00 87.88 184 THR A O 1
ATOM 1502 N N . CYS A 1 185 ? 12.833 6.494 -1.549 1.00 72.69 185 CYS A N 1
ATOM 1503 C CA . CYS A 1 185 ? 13.996 6.621 -0.664 1.00 72.69 185 CYS A CA 1
ATOM 1504 C C . CYS A 1 185 ? 14.944 7.785 -1.009 1.00 72.69 185 CYS A C 1
ATOM 1506 O O . CYS A 1 185 ? 15.923 7.998 -0.293 1.00 72.69 185 CYS A O 1
ATOM 1508 N N . THR A 1 186 ? 14.676 8.543 -2.077 1.00 62.19 186 THR A N 1
ATOM 1509 C CA . THR A 1 186 ? 15.524 9.655 -2.544 1.00 62.19 186 THR A CA 1
ATOM 1510 C C . THR A 1 186 ? 14.880 11.026 -2.336 1.00 62.19 186 THR A C 1
ATOM 1512 O O . THR A 1 186 ? 13.678 11.142 -2.098 1.00 62.19 186 THR A O 1
ATOM 1515 N N . GLN A 1 187 ? 15.707 12.080 -2.396 1.00 52.44 187 GLN A N 1
ATOM 1516 C CA . GLN A 1 187 ? 15.278 13.478 -2.304 1.00 52.44 187 GLN A CA 1
ATOM 1517 C C . GLN A 1 187 ? 14.197 13.771 -3.353 1.00 52.44 187 GLN A C 1
ATOM 1519 O O . GLN A 1 187 ? 14.462 13.808 -4.549 1.00 52.44 187 GLN A O 1
ATOM 1524 N N . TYR A 1 188 ? 12.970 13.973 -2.883 1.00 46.09 188 TYR A N 1
ATOM 1525 C CA . TYR A 1 188 ? 11.867 14.459 -3.697 1.00 46.09 188 TYR A CA 1
ATOM 1526 C C . TYR A 1 188 ? 12.023 15.971 -3.880 1.00 46.09 188 TYR A C 1
ATOM 1528 O O . TYR A 1 188 ? 11.966 16.714 -2.894 1.00 46.09 188 TYR A O 1
ATOM 1536 N N . ASP A 1 189 ? 12.224 16.439 -5.114 1.00 48.69 189 ASP A N 1
ATOM 1537 C CA . ASP A 1 189 ? 12.237 17.875 -5.386 1.00 48.69 189 ASP A CA 1
ATOM 1538 C C . ASP A 1 189 ? 10.800 18.418 -5.361 1.00 48.69 189 ASP A C 1
ATOM 1540 O O . ASP A 1 189 ? 10.059 18.372 -6.341 1.00 48.69 189 ASP A O 1
ATOM 1544 N N . MET A 1 190 ? 10.390 18.929 -4.198 1.00 49.31 190 MET A N 1
ATOM 1545 C CA . MET A 1 190 ? 9.080 19.556 -3.994 1.00 49.31 190 MET A CA 1
ATOM 1546 C C . MET A 1 190 ? 8.877 20.838 -4.822 1.00 49.31 190 MET A C 1
ATOM 1548 O O . MET A 1 190 ? 7.791 21.411 -4.772 1.00 49.31 190 MET A O 1
ATOM 1552 N N . LYS A 1 191 ? 9.896 21.336 -5.539 1.00 46.53 191 LYS A N 1
ATOM 1553 C CA . LYS A 1 191 ? 9.849 22.648 -6.204 1.00 46.53 191 LYS A CA 1
ATOM 1554 C C . LYS A 1 191 ? 8.904 22.731 -7.405 1.00 46.53 191 LYS A C 1
ATOM 1556 O O . LYS A 1 191 ? 8.556 23.844 -7.775 1.00 46.53 191 LYS A O 1
ATOM 1561 N N . ASN A 1 192 ? 8.454 21.608 -7.970 1.00 39.50 192 ASN A N 1
ATOM 1562 C CA . ASN A 1 192 ? 7.565 21.610 -9.143 1.00 39.50 192 ASN A CA 1
ATOM 1563 C C . ASN A 1 192 ? 6.089 21.284 -8.846 1.00 39.50 192 ASN A C 1
ATOM 1565 O O . ASN A 1 192 ? 5.264 21.408 -9.746 1.00 39.50 192 ASN A O 1
ATOM 1569 N N . ASP A 1 193 ? 5.731 20.933 -7.606 1.00 42.38 193 ASP A N 1
ATOM 1570 C CA . ASP A 1 193 ? 4.333 20.750 -7.182 1.00 42.38 193 ASP A CA 1
ATOM 1571 C C . ASP A 1 193 ? 3.887 21.952 -6.329 1.00 42.38 193 ASP A C 1
ATOM 1573 O O . ASP A 1 193 ? 3.675 21.860 -5.118 1.00 42.38 193 ASP A O 1
ATOM 1577 N N . GLU A 1 194 ? 3.708 23.117 -6.962 1.00 37.81 194 GLU A N 1
ATOM 1578 C CA . GLU A 1 194 ? 3.064 24.289 -6.340 1.00 37.81 194 GLU A CA 1
ATOM 1579 C C . GLU A 1 194 ? 1.542 24.114 -6.130 1.00 37.81 194 GLU A C 1
ATOM 1581 O O . GLU A 1 194 ? 0.779 25.079 -6.058 1.00 37.81 194 GLU A O 1
ATOM 1586 N N . THR A 1 195 ? 1.047 22.894 -5.927 1.00 42.28 195 THR A N 1
ATOM 1587 C CA . THR A 1 195 ? -0.276 22.689 -5.326 1.00 42.28 195 THR A CA 1
ATOM 1588 C C . THR A 1 195 ? -0.169 22.762 -3.804 1.00 42.28 195 THR A C 1
ATOM 1590 O O . THR A 1 195 ? -0.102 21.759 -3.104 1.00 42.28 195 THR A O 1
ATOM 1593 N N . ARG A 1 196 ? -0.148 24.006 -3.303 1.00 37.00 196 ARG A N 1
ATOM 1594 C CA . ARG A 1 196 ? -0.406 24.430 -1.909 1.00 37.00 196 ARG A CA 1
ATOM 1595 C C . ARG A 1 196 ? 0.188 23.527 -0.818 1.00 37.00 196 ARG A C 1
ATOM 1597 O O . ARG A 1 196 ? -0.526 22.900 -0.038 1.00 37.00 196 ARG A O 1
ATOM 1604 N N . ILE A 1 197 ? 1.503 23.606 -0.654 1.00 33.78 197 ILE A N 1
ATOM 1605 C CA . ILE A 1 197 ? 2.176 23.148 0.565 1.00 33.78 197 ILE A CA 1
ATOM 1606 C C . ILE A 1 197 ? 1.755 24.065 1.727 1.00 33.78 197 ILE A C 1
ATOM 1608 O O . ILE A 1 197 ? 2.227 25.198 1.845 1.00 33.78 197 ILE A O 1
ATOM 1612 N N . ARG A 1 198 ? 0.878 23.591 2.621 1.00 31.88 198 ARG A N 1
ATOM 1613 C CA . ARG A 1 198 ? 0.735 24.196 3.954 1.00 31.88 198 ARG A CA 1
ATOM 1614 C C . ARG A 1 198 ? 1.873 23.690 4.834 1.00 31.88 198 ARG A C 1
ATOM 1616 O O . ARG A 1 198 ? 1.811 22.584 5.358 1.00 31.88 198 ARG A O 1
ATOM 1623 N N . ARG A 1 199 ? 2.894 24.529 5.013 1.00 29.20 199 ARG A N 1
ATOM 1624 C CA . ARG A 1 199 ? 3.834 24.402 6.131 1.00 29.20 199 ARG A CA 1
ATOM 1625 C C . ARG A 1 199 ? 3.068 24.735 7.417 1.00 29.20 199 ARG A C 1
ATOM 1627 O O . ARG A 1 199 ? 2.490 25.818 7.512 1.00 29.20 199 ARG A O 1
ATOM 1634 N N . LYS A 1 200 ? 3.026 23.806 8.365 1.00 34.66 200 LYS A N 1
ATOM 1635 C CA . LYS A 1 200 ? 2.775 24.094 9.778 1.00 34.66 200 LYS A CA 1
ATOM 1636 C C . LYS A 1 200 ? 3.941 23.546 10.572 1.00 34.66 200 LYS A C 1
ATOM 1638 O O . LYS A 1 200 ? 4.365 22.421 10.232 1.00 34.66 200 LYS A O 1
#

pLDDT: mean 81.2, std 17.55, range [29.2, 96.88]

Radius of gyration: 17.43 Å; chains: 1; bounding box: 32×42×62 Å

Secondary structure (DSSP, 8-state):
--HHHHHHHHHHHHHHHHTSEE--HHHHHHHHHH--TTS--SEEEE--GGGT-TTS-SEEEE-HHHHHHHHHHHHHHHTT--EEEE--TTSSHHHHHHHHHHHHHHTT---EEEEEEEETTEEEEEEEETTTTEEEEEEESSGGGGGGS-S--SEEEEES--HHHHHTTTTTTTSGGGEEEEEESS---GGG--S-----

Sequence (200 aa):
MPGQKKQRTEVAQQVEAQLATPIEHETISTIARNLNLDTWQVGGFALGIHHIEPSFPDWFYARKETLDLIKLFRQNVQQTFNTVFVGSPGVGTSTLVVLLALYMALHQQKRVVLFRKLKADEFSMLCLDPVHQQYWRKHTKSIAGLDLVGDRDFELCLDGFLREEIDHDLINFHRLTRFRMLATCTQYDMKNDETRIRRK

Organism: Phytophthora sojae (strain P6497) (NCBI:txid1094619)

InterPro domains:
  IPR027417 P-loop containing nucleoside triphosphate hydrolase [SSF52540] (52-190)

Foldseek 3Di:
DPPPVVVVVVVVLVVQVVQWAFDDPVLLVQLLVQLPLVPDDQAKGQRSCCVAVVVADRIDGDDPVNNVVVVVLVVCVVVLHAEEAEAAPPPCLQVSLSSVQSCCCSVVVFWEWEWEDPDPQKIKIWTRHSPVRTTTIHIGRDPCNVCSVVDPRGAYEYEADDPCCQVVVVVVVSPSVRHNYYYYHDDDPCPPPPPDDDDD